Protein AF-A0A522FQJ6-F1 (afdb_monomer_lite)

Foldseek 3Di:
DFLDFQPVAKAKEFAWEDDPPAIFGQWMWIQGRQRKIKIWGPLDCVQDDPPDDRDIWMWIQRQQQQWIWTDDPPDGDDIDHGHHLHPPDAFKDWRDKDFDALCNRVNSRHGPDDGPYYDYAYSVVFDFDWDFDQDPVGTDTDTDGPKIKIKMFGAPPPPVRQVVVDPVVWAWRDWDWAVPGRRIIIMTMTD

pLDDT: mean 81.21, std 14.76, range [34.66, 95.94]

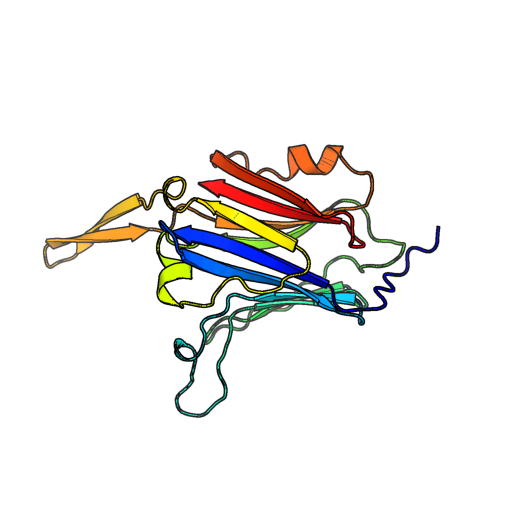Sequence (191 aa):
MDTTFVGKKTYSIGICVQYDEDVYTLAVIRFKQNNDVVIYQPIGNHGKLKNKTSFNPHVTYHGKIGLHHIVSYNKHFLPKNKQKLDSSFSGQENLIIQSFGHDYAKYYKYVCKEFDTCININAEELKDKVDIVCDHMGEVKTPLPTAFFQVDLIEPNRHDLIENAVFKANKLIEQKLIKDSFPWCLVSIFE

Structure (mmCIF, N/CA/C/O backbone):
data_AF-A0A522FQJ6-F1
#
_entry.id   AF-A0A522FQJ6-F1
#
loop_
_atom_site.group_PDB
_atom_site.id
_atom_site.type_symbol
_atom_site.label_atom_id
_atom_site.label_alt_id
_atom_site.label_comp_id
_atom_site.label_asym_id
_atom_site.label_entity_id
_atom_site.label_seq_id
_atom_site.pdbx_PDB_ins_code
_atom_site.Cartn_x
_atom_site.Cartn_y
_atom_site.Cartn_z
_atom_site.occupancy
_atom_site.B_iso_or_equiv
_atom_site.auth_seq_id
_atom_site.auth_comp_id
_atom_site.auth_asym_id
_atom_site.auth_atom_id
_atom_site.pdbx_PDB_model_num
ATOM 1 N N . MET A 1 1 ? -22.893 6.340 16.008 1.00 41.25 1 MET A N 1
ATOM 2 C CA . MET A 1 1 ? -22.503 5.327 15.006 1.00 41.25 1 MET A CA 1
ATOM 3 C C . MET A 1 1 ? -21.478 4.439 15.678 1.00 41.25 1 MET A C 1
ATOM 5 O O . MET A 1 1 ? -20.549 4.991 16.250 1.00 41.25 1 MET A O 1
ATOM 9 N N . ASP A 1 2 ? -21.679 3.122 15.697 1.00 34.66 2 ASP A N 1
ATOM 10 C CA . ASP A 1 2 ? -20.677 2.183 16.214 1.00 34.66 2 ASP A CA 1
ATOM 11 C C . ASP A 1 2 ? -19.420 2.266 15.340 1.00 34.66 2 ASP A C 1
ATOM 13 O O . ASP A 1 2 ? -19.433 1.894 14.171 1.00 34.66 2 ASP A O 1
ATOM 17 N N . THR A 1 3 ? -18.343 2.817 15.895 1.00 41.72 3 THR A N 1
ATOM 18 C CA . THR A 1 3 ? -17.042 3.041 15.236 1.00 41.72 3 THR A CA 1
ATOM 19 C C . THR A 1 3 ? -16.077 1.873 15.441 1.00 41.72 3 THR A C 1
ATOM 21 O O . THR A 1 3 ? -14.865 2.005 15.274 1.00 41.72 3 THR A O 1
ATOM 24 N N . THR A 1 4 ? -16.573 0.720 15.880 1.00 48.72 4 THR A N 1
ATOM 25 C CA . THR A 1 4 ? -15.744 -0.471 16.011 1.00 48.72 4 THR A CA 1
ATOM 26 C C . THR A 1 4 ? -15.568 -1.064 14.619 1.00 48.72 4 THR A C 1
ATOM 28 O O . THR A 1 4 ? -16.537 -1.489 13.992 1.00 48.72 4 THR A O 1
ATOM 31 N N . PHE A 1 5 ? -14.329 -1.104 14.122 1.00 55.88 5 PHE A N 1
ATOM 32 C CA . PHE A 1 5 ? -13.980 -1.959 12.991 1.00 55.88 5 PHE A CA 1
ATOM 33 C C . PHE A 1 5 ? -14.362 -3.399 13.363 1.00 55.88 5 PHE A C 1
ATOM 35 O O . PHE A 1 5 ? -13.653 -4.076 14.100 1.00 55.88 5 PHE A O 1
ATOM 42 N N . VAL A 1 6 ? -15.525 -3.856 12.906 1.00 44.81 6 VAL A N 1
ATOM 43 C CA . VAL A 1 6 ? -15.911 -5.267 12.930 1.00 44.81 6 VAL A CA 1
ATOM 44 C C . VAL A 1 6 ? -16.126 -5.679 11.487 1.00 44.81 6 VAL A C 1
ATOM 46 O O . VAL A 1 6 ? -17.236 -5.965 11.038 1.00 44.81 6 VAL A O 1
ATOM 49 N N . GLY A 1 7 ? -15.033 -5.692 10.724 1.00 51.81 7 GLY A N 1
ATOM 50 C CA . GLY A 1 7 ? -15.011 -6.459 9.491 1.00 51.81 7 GLY A CA 1
ATOM 51 C C . GLY A 1 7 ? -15.282 -7.918 9.854 1.00 51.81 7 GLY A C 1
ATOM 52 O O . GLY A 1 7 ? -14.436 -8.577 10.453 1.00 51.81 7 GLY A O 1
ATOM 53 N N . LYS A 1 8 ? -16.466 -8.444 9.510 1.00 59.59 8 LYS A N 1
ATOM 54 C CA . LYS A 1 8 ? -16.803 -9.871 9.700 1.00 59.59 8 LYS A CA 1
ATOM 55 C C . LYS A 1 8 ? -15.836 -10.800 8.946 1.00 59.59 8 LYS A C 1
ATOM 57 O O . LYS A 1 8 ? -15.759 -11.985 9.251 1.00 59.59 8 LYS A O 1
ATOM 62 N N . LYS A 1 9 ? -15.064 -10.264 7.996 1.00 77.88 9 LYS A N 1
ATOM 63 C CA . LYS A 1 9 ? -14.001 -10.939 7.246 1.00 77.88 9 LYS A CA 1
ATOM 64 C C . LYS A 1 9 ? -12.765 -10.047 7.124 1.00 77.88 9 LYS A C 1
ATOM 66 O O . LYS A 1 9 ? -12.862 -8.827 7.232 1.00 77.88 9 LYS A O 1
ATOM 71 N N . THR A 1 10 ? -11.617 -10.670 6.877 1.00 86.19 10 THR A N 1
ATOM 72 C CA . THR A 1 10 ? -10.435 -9.971 6.360 1.00 86.19 10 THR A CA 1
ATOM 73 C C . THR A 1 10 ? -10.768 -9.353 5.006 1.00 86.19 10 THR A C 1
ATOM 75 O O . THR A 1 10 ? -11.419 -10.000 4.189 1.00 86.19 10 THR A O 1
ATOM 78 N N . TYR A 1 11 ? -10.312 -8.123 4.792 1.00 88.31 11 TYR A N 1
ATOM 79 C CA . TYR A 1 11 ? -10.448 -7.399 3.533 1.00 88.31 11 TYR A CA 1
ATOM 80 C C . TYR A 1 11 ? -9.064 -7.122 2.950 1.00 88.31 11 TYR A C 1
ATOM 82 O O . TYR A 1 11 ? -8.125 -6.801 3.686 1.00 88.31 11 TYR A O 1
ATOM 90 N N . SER A 1 12 ? -8.921 -7.275 1.641 1.00 92.44 12 SER A N 1
ATOM 91 C CA . SER A 1 12 ? -7.644 -7.209 0.945 1.00 92.44 12 SER A CA 1
ATOM 92 C C . SER A 1 12 ? -7.695 -6.301 -0.277 1.00 92.44 12 SER A C 1
ATOM 94 O O . SER A 1 12 ? -8.639 -6.333 -1.061 1.00 92.44 12 SER A O 1
ATOM 96 N N . ILE A 1 13 ? -6.644 -5.503 -0.439 1.00 94.19 13 ILE A N 1
ATOM 97 C CA . ILE A 1 13 ? -6.434 -4.631 -1.591 1.00 94.19 13 ILE A CA 1
ATOM 98 C C . ILE A 1 13 ? -5.131 -5.052 -2.261 1.00 94.19 13 ILE A C 1
ATOM 100 O O . ILE A 1 13 ? -4.087 -5.089 -1.604 1.00 94.19 13 ILE A O 1
ATOM 104 N N . GLY A 1 14 ? -5.182 -5.357 -3.553 1.00 95.25 14 GLY A N 1
ATOM 105 C CA . GLY A 1 14 ? -3.996 -5.519 -4.387 1.00 95.25 14 GLY A CA 1
ATOM 106 C C . GLY A 1 14 ? -3.615 -4.197 -5.040 1.00 95.25 14 GLY A C 1
ATOM 107 O O . GLY A 1 14 ? -4.458 -3.563 -5.668 1.00 95.25 14 GLY A O 1
ATOM 108 N N . ILE A 1 15 ? -2.353 -3.795 -4.920 1.00 95.94 15 ILE A N 1
ATOM 109 C CA . ILE A 1 15 ? -1.745 -2.807 -5.813 1.00 95.94 15 ILE A CA 1
ATOM 110 C C . ILE A 1 15 ? -1.082 -3.609 -6.926 1.00 95.94 15 ILE A C 1
ATOM 112 O O . ILE A 1 15 ? -0.143 -4.368 -6.667 1.00 95.94 15 ILE A O 1
ATOM 116 N N . CYS A 1 16 ? -1.604 -3.488 -8.136 1.00 95.50 16 CYS A N 1
ATOM 117 C CA . CYS A 1 16 ? -1.262 -4.323 -9.272 1.00 95.50 16 CYS A CA 1
ATOM 118 C C . CYS A 1 16 ? -0.737 -3.473 -10.429 1.00 95.50 16 CYS A C 1
ATOM 120 O O . CYS A 1 16 ? -1.187 -2.353 -10.654 1.00 95.50 16 CYS A O 1
ATOM 122 N N . VAL A 1 17 ? 0.237 -4.018 -11.148 1.00 94.94 17 VAL A N 1
ATOM 123 C CA . VAL A 1 17 ? 0.875 -3.388 -12.301 1.00 94.94 17 VAL A CA 1
ATOM 124 C C . VAL A 1 17 ? 0.622 -4.272 -13.513 1.00 94.94 17 VAL A C 1
ATOM 126 O O . VAL A 1 17 ? 0.906 -5.475 -13.481 1.00 94.94 17 VAL A O 1
ATOM 129 N N . GLN A 1 18 ? 0.046 -3.676 -14.551 1.00 95.31 18 GLN A N 1
ATOM 130 C CA . GLN A 1 18 ? -0.219 -4.319 -15.828 1.00 95.31 18 GLN A CA 1
ATOM 131 C C . GLN A 1 18 ? 0.972 -4.121 -16.766 1.00 95.31 18 GLN A C 1
ATOM 133 O O . GLN A 1 18 ? 1.369 -2.988 -17.020 1.00 95.31 18 GLN A O 1
ATOM 138 N N . TYR A 1 19 ? 1.510 -5.222 -17.285 1.00 93.69 19 TYR A N 1
ATOM 139 C CA . TYR A 1 19 ? 2.571 -5.269 -18.285 1.00 93.69 19 TYR A CA 1
ATOM 140 C C . TYR A 1 19 ? 2.037 -6.020 -19.498 1.00 93.69 19 TYR A C 1
ATOM 142 O O . TYR A 1 19 ? 1.884 -7.242 -19.441 1.00 93.69 19 TYR A O 1
ATOM 150 N N . ASP A 1 20 ? 1.761 -5.306 -20.583 1.00 90.44 20 ASP A N 1
ATOM 151 C CA . ASP A 1 20 ? 1.132 -5.885 -21.769 1.00 90.44 20 ASP A CA 1
ATOM 152 C C . ASP A 1 20 ? -0.192 -6.603 -21.392 1.00 90.44 20 ASP A C 1
ATOM 154 O O . ASP A 1 20 ? -1.132 -5.982 -20.881 1.00 90.44 20 ASP A O 1
ATOM 158 N N . GLU A 1 21 ? -0.261 -7.921 -21.604 1.00 91.19 21 GLU A N 1
ATOM 159 C CA . GLU A 1 21 ? -1.410 -8.777 -21.274 1.00 91.19 21 GLU A CA 1
ATOM 160 C C . GLU A 1 21 ? -1.379 -9.326 -19.832 1.00 91.19 21 GLU A C 1
ATOM 162 O O . GLU A 1 21 ? -2.386 -9.844 -19.343 1.00 91.19 21 GLU A O 1
ATOM 167 N N . ASP A 1 22 ? -0.248 -9.212 -19.130 1.00 94.12 22 ASP A N 1
ATOM 168 C CA . ASP A 1 22 ? -0.053 -9.772 -17.793 1.00 94.12 22 ASP A CA 1
ATOM 169 C C . ASP A 1 22 ? -0.296 -8.737 -16.686 1.00 94.12 22 ASP A C 1
ATOM 171 O O . ASP A 1 22 ? 0.094 -7.576 -16.791 1.00 94.12 22 ASP A O 1
ATOM 175 N N . VAL A 1 23 ? -0.847 -9.171 -15.545 1.0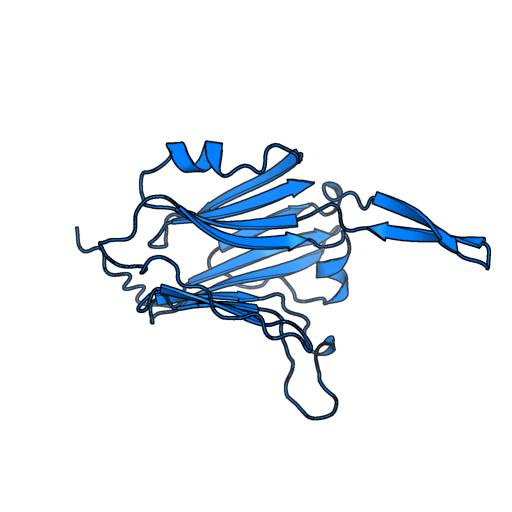0 94.62 23 VAL A N 1
ATOM 176 C CA . VAL A 1 23 ? -1.023 -8.315 -14.358 1.00 94.62 23 VAL A CA 1
ATOM 177 C C . VAL A 1 23 ? -0.387 -8.952 -13.125 1.00 94.62 23 VAL A C 1
ATOM 179 O O . VAL A 1 23 ? -0.807 -10.012 -12.641 1.00 94.62 23 VAL A O 1
ATOM 182 N N . TYR A 1 24 ? 0.611 -8.267 -12.569 1.00 94.62 24 TYR A N 1
ATOM 183 C CA . TYR A 1 24 ? 1.358 -8.714 -11.395 1.00 94.62 24 TYR A CA 1
ATOM 184 C C . TYR A 1 24 ? 1.107 -7.806 -10.190 1.00 94.62 24 TYR A C 1
ATOM 186 O O . TYR A 1 24 ? 0.794 -6.629 -10.311 1.00 94.62 24 TYR A O 1
ATOM 194 N N . THR A 1 25 ? 1.243 -8.361 -8.994 1.00 94.12 25 THR A N 1
ATOM 195 C CA . THR A 1 25 ? 1.025 -7.671 -7.722 1.00 94.12 25 THR A CA 1
ATOM 196 C C . THR A 1 25 ? 2.317 -7.021 -7.261 1.00 94.12 25 THR A C 1
ATOM 198 O O . THR A 1 25 ? 3.310 -7.704 -7.016 1.00 94.12 25 THR A O 1
ATOM 201 N N . LEU A 1 26 ? 2.278 -5.707 -7.075 1.00 93.62 26 LEU A N 1
ATOM 202 C CA . LEU A 1 26 ? 3.350 -4.927 -6.470 1.00 93.62 26 LEU A CA 1
ATOM 203 C C . LEU A 1 26 ? 3.318 -5.027 -4.941 1.00 93.62 26 LEU A C 1
ATOM 205 O O . LEU A 1 26 ? 4.343 -5.262 -4.299 1.00 93.62 26 LEU A O 1
ATOM 209 N N . ALA A 1 27 ? 2.137 -4.842 -4.352 1.00 94.75 27 ALA A N 1
ATOM 210 C CA . ALA A 1 27 ? 1.930 -4.870 -2.911 1.00 94.75 27 ALA A CA 1
ATOM 211 C C . ALA A 1 27 ? 0.504 -5.306 -2.567 1.00 94.75 27 ALA A C 1
ATOM 213 O O . ALA A 1 27 ? -0.416 -5.178 -3.371 1.00 94.75 27 ALA A O 1
ATOM 214 N N . VAL A 1 28 ? 0.319 -5.802 -1.348 1.00 94.38 28 VAL A N 1
ATOM 215 C CA . VAL A 1 28 ? -0.988 -6.175 -0.807 1.00 94.38 28 VAL A CA 1
ATOM 216 C C . VAL A 1 28 ? -1.207 -5.442 0.505 1.00 94.38 28 VAL A C 1
ATOM 218 O O . VAL A 1 28 ? -0.354 -5.490 1.391 1.00 94.38 28 VAL A O 1
ATOM 221 N N . ILE A 1 29 ? -2.374 -4.822 0.651 1.00 95.06 29 ILE A N 1
ATOM 222 C CA . ILE A 1 29 ? -2.863 -4.239 1.901 1.00 95.06 29 ILE A CA 1
ATOM 223 C C . ILE A 1 29 ? -3.933 -5.178 2.451 1.00 95.06 29 ILE A C 1
ATOM 225 O O . ILE A 1 29 ? -4.878 -5.532 1.752 1.00 95.06 29 ILE A O 1
ATOM 229 N N . ARG A 1 30 ? -3.797 -5.610 3.703 1.00 93.38 30 ARG A N 1
ATOM 230 C CA . ARG A 1 30 ? -4.763 -6.477 4.383 1.00 93.38 30 ARG A CA 1
ATOM 231 C C . ARG A 1 30 ? -5.260 -5.829 5.658 1.00 93.38 30 ARG A C 1
ATOM 233 O O . ARG A 1 30 ? -4.481 -5.611 6.582 1.00 93.38 30 ARG A O 1
ATOM 240 N N . PHE A 1 31 ? -6.567 -5.637 5.730 1.00 91.75 31 PHE A N 1
ATOM 241 C CA . PHE A 1 31 ? -7.286 -5.276 6.941 1.00 91.75 31 PHE A CA 1
ATOM 242 C C . PHE A 1 31 ? -7.743 -6.560 7.627 1.00 91.75 31 PHE A C 1
ATOM 244 O O . PHE A 1 31 ? -8.587 -7.301 7.114 1.00 91.75 31 PHE A O 1
ATOM 251 N N . LYS A 1 32 ? -7.136 -6.876 8.768 1.00 90.56 32 LYS A N 1
ATOM 252 C CA . LYS A 1 32 ? -7.416 -8.093 9.530 1.00 90.56 32 LYS A CA 1
ATOM 253 C C . LYS A 1 32 ? -8.568 -7.875 10.507 1.00 90.56 32 LYS A C 1
ATOM 255 O O . LYS A 1 32 ? -8.763 -6.782 11.022 1.00 90.56 32 LYS A O 1
ATOM 260 N N . GLN A 1 33 ? -9.267 -8.956 10.853 1.00 87.38 33 GLN A N 1
ATOM 261 C CA . GLN A 1 33 ? -10.375 -8.943 11.822 1.00 87.38 33 GLN A CA 1
ATOM 262 C C . GLN A 1 33 ? -9.974 -8.455 13.228 1.00 87.38 33 GLN A C 1
ATOM 264 O O . GLN A 1 33 ? -10.832 -8.092 14.022 1.00 87.38 33 GLN A O 1
ATOM 269 N N . ASN A 1 34 ? -8.679 -8.459 13.563 1.00 86.19 34 ASN A N 1
ATOM 270 C CA . ASN A 1 34 ? -8.164 -7.959 14.838 1.00 86.19 34 ASN A CA 1
ATOM 271 C C . ASN A 1 34 ? -7.835 -6.448 14.829 1.00 86.19 34 ASN A C 1
ATOM 273 O O . ASN A 1 34 ? -7.218 -5.982 15.785 1.00 86.19 34 ASN A O 1
ATOM 277 N N . ASN A 1 35 ? -8.257 -5.713 13.793 1.00 86.62 35 ASN A N 1
ATOM 278 C CA . ASN A 1 35 ? -7.966 -4.298 13.509 1.00 86.62 35 ASN A CA 1
ATOM 279 C C . ASN A 1 35 ? -6.515 -4.022 13.095 1.00 86.62 35 ASN A C 1
ATOM 281 O O . ASN A 1 35 ? -6.105 -2.863 13.043 1.00 86.62 35 ASN A O 1
ATOM 285 N N . ASP A 1 36 ? -5.721 -5.052 12.800 1.00 92.06 36 ASP A N 1
ATOM 286 C CA . ASP A 1 36 ? -4.396 -4.824 12.239 1.00 92.06 36 ASP A CA 1
ATOM 287 C C . ASP A 1 36 ? -4.500 -4.498 10.748 1.00 92.06 36 ASP A C 1
ATOM 289 O O . ASP A 1 36 ? -5.233 -5.155 10.001 1.00 92.06 36 ASP A O 1
ATOM 293 N N . VAL A 1 37 ? -3.688 -3.546 10.300 1.00 94.00 37 VAL A N 1
ATOM 294 C CA . VAL A 1 37 ? -3.453 -3.287 8.878 1.00 94.00 37 VAL A CA 1
ATOM 295 C C . VAL A 1 37 ? -2.054 -3.774 8.541 1.00 94.00 37 VAL A C 1
ATOM 297 O O . VAL A 1 37 ? -1.079 -3.352 9.162 1.00 94.00 37 VAL A O 1
ATOM 300 N N . VAL A 1 38 ? -1.948 -4.687 7.579 1.00 94.06 38 VAL A N 1
ATOM 301 C CA . VAL A 1 38 ? -0.664 -5.223 7.116 1.00 94.06 38 VAL A CA 1
ATOM 302 C C . VAL A 1 38 ? -0.471 -4.877 5.654 1.00 94.06 38 VAL A C 1
ATOM 304 O O . VAL A 1 38 ? -1.297 -5.245 4.826 1.00 94.06 38 VAL A O 1
ATOM 307 N N . ILE A 1 39 ? 0.640 -4.225 5.334 1.00 94.62 39 ILE A N 1
ATOM 308 C CA . ILE A 1 39 ? 1.059 -3.945 3.960 1.00 94.62 39 ILE A CA 1
ATOM 309 C C . ILE A 1 39 ? 2.283 -4.799 3.692 1.00 94.62 39 ILE A C 1
ATOM 311 O O . ILE A 1 39 ? 3.233 -4.730 4.462 1.00 94.62 39 ILE A O 1
ATOM 315 N N . TYR A 1 40 ? 2.293 -5.604 2.639 1.00 91.44 40 TYR A N 1
ATOM 316 C CA . TYR A 1 40 ? 3.472 -6.396 2.296 1.00 91.44 40 TYR A CA 1
ATOM 317 C C . TYR A 1 40 ? 3.688 -6.467 0.791 1.00 91.44 40 TYR A C 1
ATOM 319 O O . TYR A 1 40 ? 2.734 -6.435 0.015 1.00 91.44 40 TYR A O 1
ATOM 327 N N . GLN A 1 41 ? 4.947 -6.607 0.386 1.00 88.50 41 GLN A N 1
ATOM 328 C CA . GLN A 1 41 ? 5.310 -6.845 -1.009 1.00 88.50 41 GLN A CA 1
ATOM 329 C C . GLN A 1 41 ? 5.592 -8.341 -1.187 1.00 88.50 41 GLN A C 1
ATOM 331 O O . GLN A 1 41 ? 6.482 -8.876 -0.514 1.00 88.50 41 GLN A O 1
ATOM 336 N N . PRO A 1 42 ? 4.810 -9.061 -2.010 1.00 83.94 42 PRO A N 1
ATOM 337 C CA . PRO A 1 42 ? 5.017 -10.485 -2.209 1.00 83.94 42 PRO A CA 1
ATOM 338 C C . PRO A 1 42 ? 6.283 -10.719 -3.037 1.00 83.94 42 PRO A C 1
ATOM 340 O O . PRO A 1 42 ? 6.290 -10.488 -4.239 1.00 83.94 42 PRO A O 1
ATOM 343 N N . ILE A 1 43 ? 7.339 -11.246 -2.414 1.00 76.56 43 ILE A N 1
ATOM 344 C CA . ILE A 1 43 ? 8.581 -11.616 -3.119 1.00 76.56 43 ILE A CA 1
ATOM 345 C C . ILE A 1 43 ? 8.675 -13.125 -3.412 1.00 76.56 43 ILE A C 1
ATOM 347 O O . ILE A 1 43 ? 9.708 -13.641 -3.839 1.00 76.56 43 ILE A O 1
ATOM 351 N N . GLY A 1 44 ? 7.576 -13.859 -3.201 1.00 63.78 44 GLY A N 1
ATOM 352 C CA . GLY A 1 44 ? 7.439 -15.274 -3.553 1.00 63.78 44 GLY A CA 1
ATOM 353 C C . GLY A 1 44 ? 8.545 -16.169 -2.975 1.00 63.78 44 GLY A C 1
ATOM 354 O O . GLY A 1 44 ? 9.014 -15.988 -1.851 1.00 63.78 44 GLY A O 1
ATOM 355 N N . ASN A 1 45 ? 8.983 -17.156 -3.763 1.00 54.00 45 ASN A N 1
ATOM 356 C CA . ASN A 1 45 ? 10.101 -18.035 -3.400 1.00 54.00 45 ASN A CA 1
ATOM 357 C C . ASN A 1 45 ? 11.475 -17.345 -3.493 1.00 54.00 45 ASN A C 1
ATOM 359 O O . ASN A 1 45 ? 12.447 -17.910 -2.994 1.00 54.00 45 ASN A O 1
ATOM 363 N N . HIS A 1 46 ? 11.569 -16.149 -4.089 1.00 53.62 46 HIS A N 1
ATOM 364 C CA . HIS A 1 46 ? 12.823 -15.388 -4.163 1.00 53.62 46 HIS A CA 1
ATOM 365 C C . HIS A 1 46 ? 13.258 -14.868 -2.784 1.00 53.62 46 HIS A C 1
ATOM 367 O O . HIS A 1 46 ? 14.442 -14.658 -2.551 1.00 53.62 46 HIS A O 1
ATOM 373 N N . GLY A 1 47 ? 12.317 -14.746 -1.841 1.00 51.19 47 GLY A N 1
ATOM 374 C CA . GLY A 1 47 ? 12.580 -14.434 -0.435 1.00 51.19 47 GLY A CA 1
ATOM 375 C C . GLY A 1 47 ? 12.902 -15.641 0.453 1.00 51.19 47 GLY A C 1
ATOM 376 O O . GLY A 1 47 ? 12.852 -15.510 1.678 1.00 51.19 47 GLY A O 1
ATOM 377 N N . LYS A 1 48 ? 13.161 -16.836 -0.105 1.00 50.09 48 LYS A N 1
ATOM 378 C CA . LYS A 1 48 ? 13.558 -18.002 0.701 1.00 50.09 48 LYS A CA 1
ATOM 379 C C . LYS A 1 48 ? 14.944 -17.766 1.294 1.00 50.09 48 LYS A C 1
ATOM 381 O O . LYS A 1 48 ? 15.956 -17.782 0.600 1.00 50.09 48 LYS A O 1
ATOM 386 N N . LEU A 1 49 ? 14.983 -17.573 2.607 1.00 53.56 49 LEU A N 1
ATOM 387 C CA . LEU A 1 49 ? 16.230 -17.552 3.360 1.00 53.56 49 LEU A CA 1
ATOM 388 C C . LEU A 1 49 ? 16.795 -18.968 3.391 1.00 53.56 49 LEU A C 1
ATOM 390 O O . LEU A 1 49 ? 16.026 -19.921 3.511 1.00 53.56 49 LEU A O 1
ATOM 394 N N . LYS A 1 50 ? 18.128 -19.108 3.355 1.00 51.84 50 LYS A N 1
ATOM 395 C CA . LYS A 1 50 ? 18.817 -20.414 3.335 1.00 51.84 50 LYS A CA 1
ATOM 396 C C . LYS A 1 50 ? 18.302 -21.412 4.394 1.00 51.84 50 LYS A C 1
ATOM 398 O O . LYS A 1 50 ? 18.427 -22.603 4.159 1.00 51.84 50 LYS A O 1
ATOM 403 N N . ASN A 1 51 ? 17.673 -20.942 5.484 1.00 51.62 51 ASN A N 1
ATOM 404 C CA . ASN A 1 51 ? 17.144 -21.761 6.582 1.00 51.62 51 ASN A CA 1
ATOM 405 C C . ASN A 1 51 ? 15.698 -21.435 7.054 1.00 51.62 51 ASN A C 1
ATOM 407 O O . ASN A 1 51 ? 15.325 -21.879 8.138 1.00 51.62 51 ASN A O 1
ATOM 411 N N . LYS A 1 52 ? 14.871 -20.655 6.331 1.00 48.47 52 LYS A N 1
ATOM 412 C CA . LYS A 1 52 ? 13.482 -20.336 6.762 1.00 48.47 52 LYS A CA 1
ATOM 413 C C . LYS A 1 52 ? 12.503 -20.142 5.595 1.00 48.47 52 LYS A C 1
ATOM 415 O O . LYS A 1 52 ? 12.904 -19.890 4.462 1.00 48.47 52 LYS A O 1
ATOM 420 N N . THR A 1 53 ? 11.210 -20.249 5.923 1.00 58.16 53 THR A N 1
ATOM 421 C CA . THR A 1 53 ? 10.038 -19.857 5.116 1.00 58.16 53 THR A CA 1
ATOM 422 C C . THR A 1 53 ? 10.255 -18.544 4.358 1.00 58.16 53 THR A C 1
ATOM 424 O O . THR A 1 53 ? 10.989 -17.676 4.826 1.00 58.16 53 THR A O 1
ATOM 427 N N . SER A 1 54 ? 9.583 -18.383 3.213 1.00 61.38 54 SER A N 1
ATOM 428 C CA . SER A 1 54 ? 9.572 -17.143 2.421 1.00 61.38 54 SER A CA 1
ATOM 429 C C . SER A 1 54 ? 9.362 -15.907 3.307 1.00 61.38 54 SER A C 1
ATOM 431 O O . SER A 1 54 ? 8.366 -15.834 4.030 1.00 61.38 54 SER A O 1
ATOM 433 N N . PHE A 1 55 ? 10.288 -14.949 3.259 1.00 70.44 55 PHE A N 1
ATOM 434 C CA . PHE A 1 55 ? 10.142 -13.645 3.904 1.00 70.44 55 PHE A CA 1
ATOM 435 C C . PHE A 1 55 ? 9.483 -12.667 2.933 1.00 70.44 55 PHE A C 1
ATOM 437 O O . PHE A 1 55 ? 9.906 -12.601 1.789 1.00 70.44 55 PHE A O 1
ATOM 444 N N . ASN A 1 56 ? 8.506 -11.883 3.389 1.00 78.31 56 ASN A N 1
ATOM 445 C CA . ASN A 1 56 ? 8.011 -10.719 2.654 1.00 78.31 56 ASN A CA 1
ATOM 446 C C . ASN A 1 56 ? 8.267 -9.467 3.504 1.00 78.31 56 ASN A C 1
ATOM 448 O O . ASN A 1 56 ? 7.854 -9.453 4.674 1.00 78.31 56 ASN A O 1
ATOM 452 N N . PRO A 1 57 ? 8.923 -8.426 2.958 1.00 83.38 57 PRO A N 1
ATOM 453 C CA . PRO A 1 57 ? 9.004 -7.144 3.642 1.00 83.38 57 PRO A CA 1
ATOM 454 C C . PRO A 1 57 ? 7.588 -6.606 3.855 1.00 83.38 57 PRO A C 1
ATOM 456 O O . PRO A 1 57 ? 6.722 -6.735 2.982 1.00 83.38 57 PRO A O 1
ATOM 459 N N . HIS A 1 58 ? 7.338 -6.068 5.046 1.00 89.81 58 HIS A N 1
ATOM 460 C CA . HIS A 1 58 ? 6.000 -5.653 5.434 1.00 89.81 58 HIS A CA 1
ATOM 461 C C . HIS A 1 58 ? 5.989 -4.539 6.473 1.00 89.81 58 HIS A C 1
ATOM 463 O O . HIS A 1 58 ? 6.932 -4.339 7.236 1.00 89.81 58 HIS A O 1
ATOM 469 N N . VAL A 1 59 ? 4.861 -3.849 6.519 1.00 91.81 59 VAL A N 1
ATOM 470 C CA . VAL A 1 59 ? 4.459 -2.926 7.568 1.00 91.81 59 VAL A CA 1
ATOM 471 C C . VAL A 1 59 ? 3.283 -3.536 8.296 1.00 91.81 59 VAL A C 1
ATOM 473 O O . VAL A 1 59 ? 2.362 -4.044 7.658 1.00 91.81 59 VAL A O 1
ATOM 476 N N . THR A 1 60 ? 3.292 -3.440 9.619 1.00 93.75 60 THR A N 1
ATOM 477 C CA . THR A 1 60 ? 2.127 -3.764 10.438 1.00 93.75 60 THR A CA 1
ATOM 478 C C . THR A 1 60 ? 1.747 -2.553 11.270 1.00 93.75 60 THR A C 1
ATOM 480 O O . THR A 1 60 ? 2.585 -1.975 11.960 1.00 93.75 60 THR A O 1
ATOM 483 N N . TYR A 1 61 ? 0.469 -2.201 11.229 1.00 94.56 61 TYR A N 1
ATOM 484 C CA . TYR A 1 61 ? -0.164 -1.258 12.134 1.00 94.56 61 TYR A CA 1
ATOM 485 C C . TYR A 1 61 ? -1.127 -2.022 13.033 1.00 94.56 61 TYR A C 1
ATOM 487 O O . TYR A 1 61 ? -2.154 -2.515 12.570 1.00 94.56 61 TYR A O 1
ATOM 495 N N . HIS A 1 62 ? -0.811 -2.118 14.317 1.00 93.88 62 HIS A N 1
ATOM 496 C CA . HIS A 1 62 ? -1.649 -2.767 15.313 1.00 93.88 62 HIS A CA 1
ATOM 497 C C . HIS A 1 62 ? -2.748 -1.827 15.793 1.00 93.88 62 HIS A C 1
ATOM 499 O O . HIS A 1 62 ? -2.556 -1.071 16.751 1.00 93.88 62 HIS A O 1
ATOM 505 N N . GLY A 1 63 ? -3.911 -1.866 15.137 1.00 91.06 63 GLY A N 1
ATOM 506 C CA 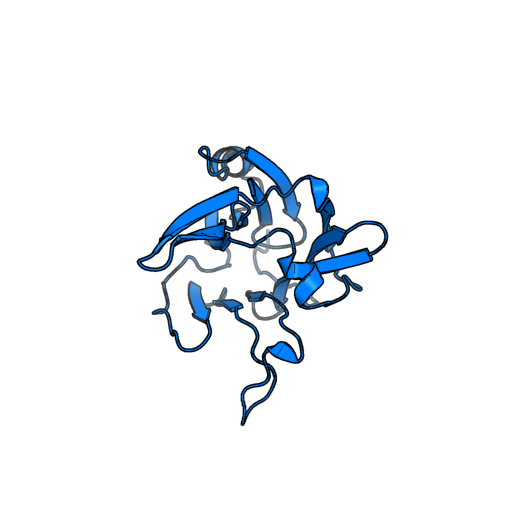. GLY A 1 63 ? -4.947 -0.849 15.314 1.00 91.06 63 GLY A CA 1
ATOM 507 C C . GLY A 1 63 ? -5.501 -0.735 16.732 1.00 91.06 63 GLY A C 1
ATOM 508 O O . GLY A 1 63 ? -5.836 0.364 17.160 1.00 91.06 63 GLY A O 1
ATOM 509 N N . LYS A 1 64 ? -5.521 -1.824 17.511 1.00 90.19 64 LYS A N 1
ATOM 510 C CA . LYS A 1 64 ? -6.010 -1.800 18.905 1.00 90.19 64 LYS A CA 1
ATOM 511 C C . LYS A 1 64 ? -5.122 -1.007 19.865 1.00 90.19 64 LYS A C 1
ATOM 513 O O . LYS A 1 64 ? -5.618 -0.437 20.834 1.00 90.19 64 LYS A O 1
ATOM 518 N N . ILE A 1 65 ? -3.812 -1.016 19.632 1.00 92.00 65 ILE A N 1
ATOM 519 C CA . ILE A 1 65 ? -2.827 -0.390 20.526 1.00 92.00 65 ILE A CA 1
ATOM 520 C C . ILE A 1 65 ? -2.155 0.835 19.903 1.00 92.00 65 ILE A C 1
ATOM 522 O O . ILE A 1 65 ? -1.467 1.553 20.617 1.00 92.00 65 ILE A O 1
ATOM 526 N N . GLY A 1 66 ? -2.371 1.090 18.608 1.00 91.81 66 GLY A N 1
ATOM 527 C CA . GLY A 1 66 ? -1.746 2.199 17.890 1.00 91.81 66 GLY A CA 1
ATOM 528 C C . GLY A 1 66 ? -0.243 1.999 17.702 1.00 91.81 66 GLY A C 1
ATOM 529 O O . GLY A 1 66 ? 0.525 2.948 17.799 1.00 91.81 66 GLY A O 1
ATOM 530 N N . LEU A 1 67 ? 0.208 0.761 17.482 1.00 94.00 67 LEU A N 1
ATOM 531 C CA . LEU A 1 67 ? 1.630 0.459 17.303 1.00 94.00 67 LEU A CA 1
ATOM 532 C C . LEU A 1 67 ? 1.931 0.164 15.838 1.00 94.00 67 LEU A C 1
ATOM 534 O O . LEU A 1 67 ? 1.376 -0.769 15.268 1.00 94.00 67 LEU A O 1
ATOM 538 N N . HIS A 1 68 ? 2.851 0.909 15.243 1.00 93.81 68 HIS A N 1
ATOM 539 C CA . HIS A 1 68 ? 3.291 0.731 13.863 1.00 93.81 68 HIS A CA 1
ATOM 540 C C . HIS A 1 68 ? 4.729 0.228 13.821 1.00 93.81 68 HIS A C 1
ATOM 542 O O . HIS A 1 68 ? 5.582 0.722 14.556 1.00 93.81 68 HIS A O 1
ATOM 548 N N . HIS A 1 69 ? 5.018 -0.747 12.966 1.00 90.44 69 HIS A N 1
ATOM 549 C CA . HIS A 1 69 ? 6.387 -1.185 12.725 1.00 90.44 69 HIS A CA 1
ATOM 550 C C . HIS A 1 69 ? 6.610 -1.594 11.270 1.00 90.44 69 HIS A C 1
ATOM 552 O O . HIS A 1 69 ? 5.695 -2.037 10.574 1.00 90.44 69 HIS A O 1
ATOM 558 N N . ILE A 1 70 ? 7.864 -1.475 10.836 1.00 88.38 70 ILE A N 1
ATOM 559 C CA . ILE A 1 70 ? 8.325 -1.840 9.497 1.00 88.38 70 ILE A CA 1
ATOM 560 C C . ILE A 1 70 ? 9.357 -2.956 9.641 1.00 88.38 70 ILE A C 1
ATOM 562 O O . ILE A 1 70 ? 10.322 -2.835 10.399 1.00 88.38 70 ILE A O 1
ATOM 566 N N . VAL A 1 71 ? 9.165 -4.035 8.892 1.00 84.25 71 VAL A N 1
ATOM 567 C CA . VAL A 1 71 ? 10.071 -5.177 8.833 1.00 84.25 71 VAL A CA 1
ATOM 568 C C . VAL A 1 71 ? 10.631 -5.270 7.423 1.00 84.25 71 VAL A C 1
ATOM 570 O O . VAL A 1 71 ? 9.903 -5.443 6.447 1.00 84.25 71 VAL A O 1
ATOM 573 N N . SER A 1 72 ? 11.952 -5.187 7.323 1.00 79.25 72 SER A N 1
ATOM 574 C CA . SER A 1 72 ? 12.682 -5.355 6.067 1.00 79.25 72 SER A CA 1
ATOM 575 C C . SER A 1 72 ? 13.845 -6.325 6.268 1.00 79.25 72 SER A C 1
ATOM 577 O O . SER A 1 72 ? 14.179 -6.691 7.397 1.00 79.25 72 SER A O 1
ATOM 579 N N . TYR A 1 73 ? 14.433 -6.807 5.176 1.00 67.94 73 TYR A N 1
ATOM 580 C CA . TYR A 1 73 ? 15.492 -7.807 5.262 1.00 67.94 73 TYR A CA 1
ATOM 581 C C . TYR A 1 73 ? 16.712 -7.260 6.025 1.00 67.94 73 TYR A C 1
ATOM 583 O O . TYR A 1 73 ? 17.226 -6.193 5.691 1.00 67.94 73 TYR A O 1
ATOM 591 N N . ASN A 1 74 ? 17.158 -7.985 7.060 1.00 61.50 74 ASN A N 1
ATOM 592 C CA . ASN A 1 74 ? 18.280 -7.627 7.944 1.00 61.50 74 ASN A CA 1
ATOM 593 C C . ASN A 1 74 ? 18.189 -6.243 8.616 1.00 61.50 74 ASN A C 1
ATOM 595 O O . ASN A 1 74 ? 19.194 -5.725 9.103 1.00 61.50 74 ASN A O 1
ATOM 599 N N . LYS A 1 75 ? 16.998 -5.638 8.666 1.00 63.72 75 LYS A N 1
ATOM 600 C CA . LYS A 1 75 ? 16.773 -4.339 9.302 1.00 63.72 75 LYS A CA 1
ATOM 601 C C . LYS A 1 75 ? 15.480 -4.380 10.107 1.00 63.72 75 LYS A C 1
ATOM 603 O O . LYS A 1 75 ? 14.393 -4.590 9.566 1.00 63.72 75 LYS A O 1
ATOM 608 N N . HIS A 1 76 ? 15.613 -4.130 11.404 1.00 60.06 76 HIS A N 1
ATOM 609 C CA . HIS A 1 76 ? 14.491 -3.911 12.304 1.00 60.06 76 HIS A CA 1
ATOM 610 C C . HIS A 1 76 ? 14.363 -2.413 12.553 1.00 60.06 76 HIS A C 1
ATOM 612 O O . HIS A 1 76 ? 15.284 -1.791 13.079 1.00 60.06 76 HIS A O 1
ATOM 618 N N . PHE A 1 77 ? 13.234 -1.831 12.156 1.00 68.38 77 PHE A N 1
ATOM 619 C CA . PHE A 1 77 ? 12.914 -0.462 12.535 1.00 68.38 77 PHE A CA 1
ATOM 620 C C . PHE A 1 77 ? 12.250 -0.459 13.910 1.00 68.38 77 PHE A C 1
ATOM 622 O O . PHE A 1 77 ? 11.474 -1.360 14.235 1.00 68.38 77 PHE A O 1
ATOM 629 N N . LEU A 1 78 ? 12.561 0.556 14.719 1.00 72.38 78 LEU A N 1
ATOM 630 C CA . LEU A 1 78 ? 11.917 0.729 16.016 1.00 72.38 78 LEU A CA 1
ATOM 631 C C . LEU A 1 78 ? 10.414 0.984 15.817 1.00 72.38 78 LEU A C 1
ATOM 633 O O . LEU A 1 78 ? 10.055 1.781 14.942 1.00 72.38 78 LEU A O 1
ATOM 637 N N . PRO A 1 79 ? 9.544 0.338 16.613 1.00 83.75 79 PRO A N 1
ATOM 638 C CA . PRO A 1 79 ? 8.121 0.619 16.578 1.00 83.75 79 PRO A CA 1
ATOM 639 C C . PRO A 1 79 ? 7.842 2.101 16.839 1.00 83.75 79 PRO A C 1
ATOM 641 O O . PRO A 1 79 ? 8.496 2.731 17.671 1.00 83.75 79 PRO A O 1
ATOM 644 N N . LYS A 1 80 ? 6.854 2.652 16.139 1.00 88.25 80 LYS A N 1
ATOM 645 C CA . LYS A 1 80 ? 6.364 4.016 16.326 1.00 88.25 80 LYS A CA 1
ATOM 646 C C . LYS A 1 80 ? 4.953 3.966 16.892 1.00 88.25 80 LYS A C 1
ATOM 648 O O . LYS A 1 80 ? 4.117 3.204 16.410 1.00 88.25 80 LYS A O 1
ATOM 653 N N . ASN A 1 81 ? 4.687 4.801 17.889 1.00 92.44 81 ASN A N 1
ATOM 654 C CA . ASN A 1 81 ? 3.323 5.023 18.349 1.00 92.44 81 ASN A CA 1
ATOM 655 C C . ASN A 1 81 ? 2.581 5.875 17.3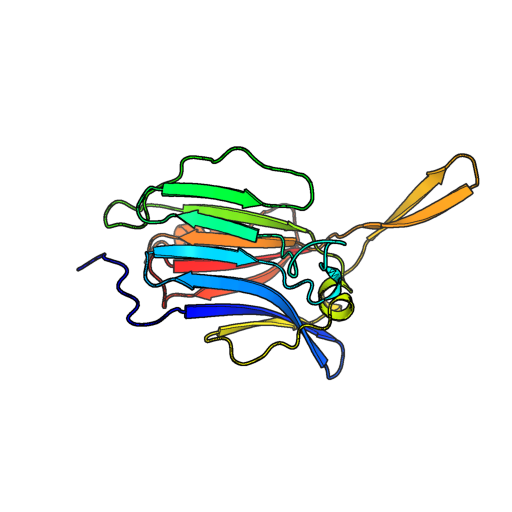15 1.00 92.44 81 ASN A C 1
ATOM 657 O O . ASN A 1 81 ? 3.115 6.861 16.806 1.00 92.44 81 ASN A O 1
ATOM 661 N N . LYS A 1 82 ? 1.361 5.460 17.014 1.00 93.00 82 LYS A N 1
ATOM 662 C CA . LYS A 1 82 ? 0.392 6.082 16.117 1.00 93.00 82 LYS A CA 1
ATOM 663 C C . LYS A 1 82 ? -0.972 6.083 16.816 1.00 93.00 82 LYS A C 1
ATOM 665 O O . LYS A 1 82 ? -1.114 5.541 17.914 1.00 93.00 82 LYS A O 1
ATOM 670 N N . GLN A 1 83 ? -1.985 6.679 16.201 1.00 93.56 83 GLN A N 1
ATOM 671 C CA . GLN A 1 83 ? -3.341 6.675 16.763 1.00 93.56 83 GLN A CA 1
ATOM 672 C C . GLN A 1 83 ? -3.925 5.253 16.890 1.00 93.56 83 GLN A C 1
ATOM 674 O O . GLN A 1 83 ? -3.561 4.331 16.162 1.00 93.56 83 GLN A O 1
ATOM 679 N N . LYS A 1 84 ? -4.868 5.022 17.799 1.00 92.69 84 LYS A N 1
ATOM 680 C CA . LYS A 1 84 ? -5.636 3.766 17.766 1.00 92.69 84 LYS A CA 1
ATOM 681 C C . LYS A 1 84 ? -6.665 3.833 16.642 1.00 92.69 84 LYS A C 1
ATOM 683 O O . LYS A 1 84 ? -7.195 4.900 16.360 1.00 92.69 84 LYS A O 1
ATOM 688 N N . LEU A 1 85 ? -6.959 2.699 16.011 1.00 89.88 85 LEU A N 1
ATOM 689 C CA . LEU A 1 85 ? -8.031 2.577 15.016 1.00 89.88 85 LEU A CA 1
ATOM 690 C C . LEU A 1 85 ? -9.345 2.244 15.735 1.00 89.88 85 LEU A C 1
ATOM 692 O O . LEU A 1 85 ? -9.899 1.151 15.592 1.00 89.88 85 LEU A O 1
ATOM 696 N N . ASP A 1 86 ? -9.779 3.169 16.588 1.00 87.75 86 ASP A N 1
ATOM 697 C CA . ASP A 1 86 ? -11.020 3.106 17.360 1.00 87.75 86 ASP A CA 1
ATOM 698 C C . ASP A 1 86 ? -11.837 4.400 17.176 1.00 87.75 86 ASP A C 1
ATOM 700 O O . ASP A 1 86 ? -11.574 5.188 16.268 1.00 87.75 86 ASP A O 1
ATOM 704 N N . SER A 1 87 ? -12.844 4.625 18.025 1.00 86.06 87 SER A N 1
ATOM 705 C CA . SER A 1 87 ? -13.698 5.822 17.988 1.00 86.06 87 SER A CA 1
ATOM 706 C C . SER A 1 87 ? -12.946 7.151 18.099 1.00 86.06 87 SER A C 1
ATOM 708 O O . SER A 1 87 ? -13.533 8.190 17.821 1.00 86.06 87 SER A O 1
ATOM 710 N N . SER A 1 88 ? -11.698 7.136 18.576 1.00 89.62 88 SER A N 1
ATOM 711 C CA . SER A 1 88 ? -10.871 8.330 18.760 1.00 89.62 88 SER A CA 1
ATOM 712 C C . SER A 1 88 ? -9.983 8.661 17.561 1.00 89.62 88 SER A C 1
ATOM 714 O O . SER A 1 88 ? -9.357 9.720 17.566 1.00 89.62 88 SER A O 1
ATOM 716 N N . PHE A 1 89 ? -9.918 7.792 16.544 1.00 91.75 89 PHE A N 1
ATOM 717 C CA . PHE A 1 89 ? -9.136 8.059 15.340 1.00 91.75 89 PHE A CA 1
ATOM 718 C C . PHE A 1 89 ? -9.646 9.322 14.640 1.00 91.75 89 PHE A C 1
ATOM 720 O O . PHE A 1 89 ? -10.811 9.379 14.245 1.00 91.75 89 PHE A O 1
ATOM 727 N N . SER A 1 90 ? -8.769 10.306 14.445 1.00 92.56 90 SER A N 1
ATOM 728 C CA . SER A 1 90 ? -9.112 11.545 13.752 1.00 92.56 90 SER A CA 1
ATOM 729 C C . SER A 1 90 ? -7.986 12.003 12.831 1.00 92.56 90 SER A C 1
ATOM 731 O O . SER A 1 90 ? -6.796 11.782 13.077 1.00 92.56 90 SER A O 1
ATOM 733 N N . GLY A 1 91 ? -8.368 12.661 11.741 1.00 92.69 91 GLY A N 1
ATOM 734 C CA . GLY A 1 91 ? -7.427 13.159 10.753 1.00 92.69 91 GLY A CA 1
ATOM 735 C C . GLY A 1 91 ? -6.887 12.060 9.837 1.00 92.69 91 GLY A C 1
ATOM 736 O O . GLY A 1 91 ? -7.652 11.345 9.188 1.00 92.69 91 GLY A O 1
ATOM 737 N N . GLN A 1 92 ? -5.560 11.975 9.740 1.00 92.25 92 GLN A N 1
ATOM 738 C CA . GLN A 1 92 ? -4.853 11.099 8.807 1.00 92.25 92 GLN A CA 1
ATOM 739 C C . GLN A 1 92 ? -3.618 10.469 9.461 1.00 92.25 92 GLN A C 1
ATOM 741 O O . GLN A 1 92 ? -2.898 11.122 10.215 1.00 92.25 92 GLN A O 1
ATOM 746 N N . GLU A 1 93 ? -3.335 9.217 9.104 1.00 92.88 93 GLU A N 1
ATOM 747 C CA . GLU A 1 93 ? -2.100 8.513 9.441 1.00 92.88 93 GLU A CA 1
ATOM 748 C C . GLU A 1 93 ? -1.448 7.923 8.191 1.00 92.88 93 GLU A C 1
ATOM 750 O O . GLU A 1 93 ? -2.014 7.048 7.536 1.00 92.88 93 GLU A O 1
ATOM 755 N N . ASN A 1 94 ? -0.220 8.348 7.893 1.00 91.56 94 ASN A N 1
ATOM 756 C CA . ASN A 1 94 ? 0.588 7.699 6.867 1.00 91.56 94 ASN A CA 1
ATOM 757 C C . ASN A 1 94 ? 1.169 6.378 7.394 1.00 91.56 94 ASN A C 1
ATOM 759 O O . ASN A 1 94 ? 1.828 6.357 8.446 1.00 91.56 94 ASN A O 1
ATOM 763 N N . LEU A 1 95 ? 0.932 5.290 6.654 1.00 91.19 95 LEU A N 1
ATOM 764 C CA . LEU A 1 95 ? 1.429 3.953 6.975 1.00 91.19 95 LEU A CA 1
ATOM 765 C C . LEU A 1 95 ? 2.784 3.673 6.338 1.00 91.19 95 LEU A C 1
ATOM 767 O O . LEU A 1 95 ? 3.665 3.112 6.994 1.00 91.19 95 LEU A O 1
ATOM 771 N N . ILE A 1 96 ? 2.934 4.015 5.061 1.00 90.75 96 ILE A N 1
ATOM 772 C CA . ILE A 1 96 ? 4.177 3.829 4.320 1.00 90.75 96 ILE A CA 1
ATOM 773 C C . ILE A 1 96 ? 4.223 4.739 3.094 1.00 90.75 96 ILE A C 1
ATOM 775 O O . ILE A 1 96 ? 3.197 5.024 2.476 1.00 90.75 96 ILE A O 1
ATOM 779 N N . ILE A 1 97 ? 5.445 5.127 2.741 1.00 89.75 97 ILE A N 1
ATOM 780 C CA . ILE A 1 97 ? 5.846 5.603 1.420 1.00 89.75 97 ILE A CA 1
ATOM 781 C C . ILE A 1 97 ? 6.954 4.654 0.967 1.00 89.75 97 ILE A C 1
ATOM 783 O O . ILE A 1 97 ? 7.951 4.500 1.676 1.00 89.75 97 ILE A O 1
ATOM 787 N N . GLN A 1 98 ? 6.767 3.980 -0.164 1.00 88.38 98 GLN A N 1
ATOM 788 C CA . GLN A 1 98 ? 7.705 2.968 -0.646 1.00 88.38 98 GLN A CA 1
ATOM 789 C C . GLN A 1 98 ? 7.956 3.145 -2.136 1.00 88.38 98 GLN A C 1
ATOM 791 O O . GLN A 1 98 ? 7.024 3.066 -2.936 1.00 88.38 98 GLN A O 1
ATOM 796 N N . SER A 1 99 ? 9.225 3.330 -2.497 1.00 87.31 99 SER A N 1
ATOM 797 C CA . SER A 1 99 ? 9.653 3.347 -3.892 1.00 87.31 99 SER A CA 1
ATOM 798 C C . SER A 1 99 ? 9.722 1.943 -4.484 1.00 87.31 99 SER A C 1
ATOM 800 O O . SER A 1 99 ? 9.978 0.959 -3.777 1.00 87.31 99 SER A O 1
ATOM 802 N N . PHE A 1 100 ? 9.489 1.854 -5.788 1.00 86.25 100 PHE A N 1
ATOM 803 C CA . PHE A 1 100 ? 9.576 0.630 -6.575 1.00 86.25 100 PHE A CA 1
ATOM 804 C C . PHE A 1 100 ? 10.005 0.958 -8.010 1.00 86.25 100 PHE A C 1
ATOM 806 O O . PHE A 1 100 ? 9.744 2.047 -8.509 1.00 86.25 100 PHE A O 1
ATOM 813 N N . GLY A 1 101 ? 10.715 0.029 -8.651 1.00 83.62 101 GLY A N 1
ATOM 814 C CA . GLY A 1 101 ? 11.108 0.174 -10.057 1.00 83.62 101 GLY A CA 1
ATOM 815 C C . GLY A 1 101 ? 10.007 -0.310 -10.993 1.00 83.62 101 GLY A C 1
ATOM 816 O O . GLY A 1 101 ? 9.169 -1.118 -10.574 1.00 83.62 101 GLY A O 1
ATOM 817 N N . HIS A 1 102 ? 10.054 0.128 -12.251 1.00 86.12 102 HIS A N 1
ATOM 818 C CA . HIS A 1 102 ? 9.107 -0.252 -13.302 1.00 86.12 102 HIS A CA 1
ATOM 819 C C . HIS A 1 102 ? 8.862 -1.767 -13.320 1.00 86.12 102 HIS A C 1
ATOM 821 O O . HIS A 1 102 ? 7.725 -2.210 -13.184 1.00 86.12 102 HIS A O 1
ATOM 827 N N . ASP A 1 103 ? 9.914 -2.585 -13.367 1.00 86.50 103 ASP A N 1
ATOM 828 C CA . ASP A 1 103 ? 9.799 -4.045 -13.498 1.00 86.50 103 ASP A CA 1
ATOM 829 C C . ASP A 1 103 ? 9.597 -4.808 -12.175 1.00 86.50 103 ASP A C 1
ATOM 831 O O . ASP A 1 103 ? 9.590 -6.042 -12.165 1.00 86.50 103 ASP A O 1
ATOM 835 N N . TYR A 1 104 ? 9.433 -4.124 -11.034 1.00 86.19 104 TYR A N 1
ATOM 836 C CA . TYR A 1 104 ? 9.449 -4.782 -9.720 1.00 86.19 104 TYR A CA 1
ATOM 837 C C . TYR A 1 104 ? 8.389 -5.888 -9.590 1.00 86.19 104 TYR A C 1
ATOM 839 O O . TYR A 1 104 ? 8.706 -7.005 -9.179 1.00 86.19 104 TYR A O 1
ATOM 847 N N . ALA A 1 105 ? 7.131 -5.616 -9.952 1.00 89.88 105 ALA A N 1
ATOM 848 C CA . ALA A 1 105 ? 6.057 -6.604 -9.825 1.00 89.88 105 ALA A CA 1
ATOM 849 C C . ALA A 1 105 ? 6.242 -7.775 -10.811 1.00 89.88 105 ALA A C 1
ATOM 851 O O . ALA A 1 105 ? 6.070 -8.940 -10.433 1.00 89.88 105 ALA A O 1
ATOM 852 N N . LYS A 1 106 ? 6.679 -7.477 -12.044 1.00 88.50 106 LYS A N 1
ATOM 853 C CA . LYS A 1 106 ? 7.016 -8.477 -13.071 1.00 88.50 106 LYS A CA 1
ATOM 854 C C . LYS A 1 106 ? 8.163 -9.389 -12.640 1.00 88.50 106 LYS A C 1
ATOM 856 O O . LYS A 1 106 ? 8.114 -10.589 -12.905 1.00 88.50 106 LYS A O 1
ATOM 861 N N . TYR A 1 107 ? 9.163 -8.864 -11.929 1.00 85.94 107 TYR A N 1
ATOM 862 C CA . TYR A 1 107 ? 10.297 -9.645 -11.431 1.00 85.94 107 TYR A CA 1
ATOM 863 C C . TYR A 1 107 ? 9.861 -10.761 -10.467 1.00 85.94 107 TYR A C 1
ATOM 865 O O . TYR A 1 107 ? 10.324 -11.896 -10.588 1.00 85.94 107 TYR A O 1
ATOM 873 N N . TYR A 1 108 ? 8.937 -10.472 -9.543 1.00 83.62 108 TYR A N 1
ATOM 874 C CA . TYR A 1 108 ? 8.482 -11.441 -8.533 1.00 83.62 108 TYR A CA 1
ATOM 875 C C . TYR A 1 108 ? 7.299 -12.314 -8.971 1.00 83.62 108 TYR A C 1
ATOM 877 O O . TYR A 1 108 ? 6.988 -13.295 -8.289 1.00 83.62 108 TYR A O 1
ATOM 885 N N . LYS A 1 109 ? 6.658 -11.993 -10.105 1.00 86.44 109 LYS A N 1
ATOM 886 C CA . LYS A 1 109 ? 5.625 -12.806 -10.778 1.00 86.44 109 LYS A CA 1
ATOM 887 C C . LYS A 1 109 ? 4.459 -13.234 -9.882 1.00 86.44 109 LYS A C 1
ATOM 889 O O . LYS A 1 109 ? 3.844 -14.282 -10.097 1.00 86.44 109 LYS A O 1
ATOM 894 N N . TYR A 1 110 ? 4.136 -12.445 -8.859 1.00 86.88 110 TYR A N 1
ATOM 895 C CA . TYR A 1 110 ? 2.972 -12.722 -8.026 1.00 86.88 110 TYR A CA 1
ATOM 896 C C . TYR A 1 110 ? 1.721 -12.253 -8.763 1.00 86.88 110 TYR A C 1
ATOM 898 O O . TYR A 1 110 ? 1.473 -11.057 -8.856 1.00 86.88 110 TYR A O 1
ATOM 906 N N . VAL A 1 111 ? 0.950 -13.175 -9.334 1.00 89.44 111 VAL A N 1
ATOM 907 C CA . VAL A 1 111 ? -0.222 -12.821 -10.150 1.00 89.44 111 VAL A CA 1
ATOM 908 C C . VAL A 1 111 ? -1.250 -12.070 -9.304 1.00 89.44 111 VAL A C 1
ATOM 910 O O . VAL A 1 111 ? -1.544 -12.481 -8.179 1.00 89.44 111 VAL A O 1
ATOM 913 N N . CYS A 1 112 ? -1.801 -10.984 -9.845 1.00 88.50 112 CYS A N 1
ATOM 914 C CA . CYS A 1 112 ? -2.900 -10.254 -9.214 1.00 88.50 112 CYS A CA 1
ATOM 915 C C . CYS A 1 112 ? -4.171 -11.123 -9.237 1.00 88.50 112 CYS A C 1
ATOM 917 O O . CYS A 1 112 ? -4.831 -11.230 -10.268 1.00 88.50 112 CYS A O 1
ATOM 919 N N . LYS A 1 113 ? -4.479 -11.815 -8.129 1.00 80.75 113 LYS A N 1
ATOM 920 C CA . LYS A 1 113 ? -5.623 -12.743 -8.022 1.00 80.75 113 LYS A CA 1
ATOM 921 C C . LYS A 1 113 ? -6.500 -12.432 -6.813 1.00 80.75 113 LYS A C 1
ATOM 923 O O . LYS A 1 113 ? -5.979 -12.270 -5.715 1.00 80.75 113 LYS A O 1
ATOM 928 N N . GLU A 1 114 ? -7.815 -12.423 -7.049 1.00 79.88 114 GLU A N 1
ATOM 929 C CA . GLU A 1 114 ? -8.916 -12.459 -6.064 1.00 79.88 114 GLU A CA 1
ATOM 930 C C . GLU A 1 114 ? -8.724 -11.597 -4.800 1.00 79.88 114 GLU A C 1
ATOM 932 O O . GLU A 1 114 ? -9.042 -12.018 -3.688 1.00 79.88 114 GLU A O 1
ATOM 937 N N . PHE A 1 115 ? -8.216 -10.372 -4.951 1.00 90.31 115 PHE A N 1
ATOM 938 C CA . PHE A 1 115 ? -8.321 -9.372 -3.888 1.00 90.31 115 PHE A CA 1
ATOM 939 C C . PHE A 1 115 ? -9.745 -8.809 -3.853 1.00 90.31 115 PHE A C 1
ATOM 941 O O . PHE A 1 115 ? -10.406 -8.728 -4.889 1.00 90.31 115 PHE A O 1
ATOM 948 N N . ASP A 1 116 ? -10.216 -8.378 -2.680 1.00 90.94 116 ASP A N 1
ATOM 949 C CA . ASP A 1 116 ? -11.535 -7.740 -2.567 1.00 90.94 116 ASP A CA 1
ATOM 950 C C . ASP A 1 116 ? -11.595 -6.427 -3.375 1.00 90.94 116 ASP A C 1
ATOM 952 O O . ASP A 1 116 ? -12.654 -6.026 -3.850 1.00 90.94 116 ASP A O 1
ATOM 956 N N . THR A 1 117 ? -10.453 -5.756 -3.548 1.00 91.50 117 THR A N 1
ATOM 957 C CA . THR A 1 117 ? -10.270 -4.626 -4.468 1.00 91.50 117 THR A CA 1
ATOM 958 C C . THR A 1 117 ? -8.888 -4.667 -5.105 1.00 91.50 117 THR A C 1
ATOM 960 O O . THR A 1 117 ? -7.902 -4.997 -4.449 1.00 91.50 117 THR A O 1
ATOM 963 N N . CYS A 1 118 ? -8.798 -4.272 -6.373 1.00 92.81 118 CYS A N 1
ATOM 964 C CA . CYS A 1 118 ? -7.532 -4.079 -7.074 1.00 92.81 118 CYS A CA 1
ATOM 965 C C . CYS A 1 118 ? -7.386 -2.621 -7.507 1.00 92.81 118 CYS A C 1
ATOM 967 O O . CYS A 1 118 ? -8.337 -2.010 -7.996 1.00 92.81 118 CYS A O 1
ATOM 969 N N . ILE A 1 119 ? -6.182 -2.087 -7.347 1.00 94.06 119 ILE A N 1
ATOM 970 C CA . ILE A 1 119 ? -5.743 -0.827 -7.939 1.00 94.06 119 ILE A CA 1
ATOM 971 C C . ILE A 1 119 ? -4.771 -1.213 -9.040 1.00 94.06 119 ILE A C 1
ATOM 973 O O . ILE A 1 119 ? -3.728 -1.792 -8.744 1.00 94.06 119 ILE A O 1
ATOM 977 N N . ASN A 1 120 ? -5.137 -0.945 -10.288 1.00 93.06 120 ASN A N 1
ATOM 978 C CA . ASN A 1 120 ? -4.343 -1.319 -11.450 1.00 93.06 120 ASN A CA 1
ATOM 979 C C . ASN A 1 120 ? -3.619 -0.088 -11.986 1.00 93.06 120 ASN A C 1
ATOM 981 O O . ASN A 1 120 ? -4.240 0.954 -12.164 1.00 93.06 120 ASN A O 1
ATOM 985 N N . ILE A 1 121 ? -2.326 -0.235 -12.241 1.00 93.06 121 ILE A N 1
ATOM 986 C CA . ILE A 1 121 ? -1.451 0.797 -12.797 1.00 93.06 121 ILE A CA 1
ATOM 987 C C . ILE A 1 121 ? -0.901 0.246 -14.110 1.00 93.06 121 ILE A C 1
ATOM 989 O O . ILE A 1 121 ? -0.460 -0.907 -14.135 1.00 93.06 121 ILE A O 1
ATOM 993 N N . ASN A 1 122 ? -0.909 1.030 -15.187 1.00 93.06 122 ASN A N 1
ATOM 994 C CA . ASN A 1 122 ? -0.237 0.608 -16.411 1.00 93.06 122 ASN A CA 1
ATOM 995 C C . ASN A 1 122 ? 1.277 0.814 -16.248 1.00 93.06 122 ASN A C 1
ATOM 997 O O . ASN A 1 122 ? 1.730 1.889 -15.856 1.00 93.06 122 ASN A O 1
ATOM 1001 N N . ALA A 1 123 ? 2.072 -0.217 -16.536 1.00 91.06 123 ALA A N 1
ATOM 1002 C CA . ALA A 1 123 ? 3.526 -0.149 -16.452 1.00 91.06 123 ALA A CA 1
ATOM 1003 C C . ALA A 1 123 ? 4.121 0.957 -17.345 1.00 91.06 123 ALA A C 1
ATOM 1005 O O . ALA A 1 123 ? 5.110 1.573 -16.965 1.00 91.06 123 ALA A O 1
ATOM 1006 N N . GLU A 1 124 ? 3.478 1.287 -18.471 1.00 88.56 124 GLU A N 1
ATOM 1007 C CA . GLU A 1 124 ? 3.895 2.385 -19.360 1.00 88.56 124 GLU A CA 1
ATOM 1008 C C . GLU A 1 124 ? 3.869 3.769 -18.684 1.00 88.56 124 GLU A C 1
ATOM 1010 O O . GLU A 1 124 ? 4.549 4.699 -19.126 1.00 88.56 124 GLU A O 1
ATOM 1015 N N . GLU A 1 125 ? 3.101 3.921 -17.602 1.00 87.00 125 GLU A N 1
ATOM 1016 C CA . GLU A 1 125 ? 3.034 5.152 -16.812 1.00 87.00 125 GLU A CA 1
ATOM 1017 C C . GLU A 1 125 ? 4.190 5.268 -15.805 1.00 87.00 125 GLU A C 1
ATOM 1019 O O . GLU A 1 125 ? 4.397 6.337 -15.230 1.00 87.00 125 GLU A O 1
ATOM 1024 N N . LEU A 1 126 ? 4.959 4.190 -15.607 1.00 85.56 126 LEU A N 1
ATOM 1025 C CA . LEU A 1 126 ? 6.104 4.119 -14.705 1.00 85.56 126 LEU A CA 1
ATOM 1026 C C . LEU A 1 126 ? 7.401 4.365 -15.489 1.00 85.56 126 LEU A C 1
ATOM 1028 O O . LEU A 1 126 ? 7.882 3.489 -16.208 1.00 85.56 126 LEU A O 1
ATOM 1032 N N . LYS A 1 127 ? 8.027 5.537 -15.339 1.00 75.12 127 LYS A N 1
ATOM 1033 C CA . LYS A 1 127 ? 9.335 5.791 -15.969 1.00 75.12 127 LYS A CA 1
ATOM 1034 C C . LYS A 1 127 ? 10.471 5.575 -14.995 1.00 75.12 127 LYS A C 1
ATOM 1036 O O . LYS A 1 127 ? 10.666 6.391 -14.101 1.00 75.12 127 LYS A O 1
ATOM 1041 N N . ASP A 1 128 ? 11.314 4.582 -15.233 1.00 68.25 128 ASP A N 1
ATOM 1042 C CA . ASP A 1 128 ? 12.603 4.523 -14.545 1.00 68.25 128 ASP A CA 1
ATOM 1043 C C . ASP A 1 128 ? 13.491 5.695 -14.995 1.00 68.25 128 ASP A C 1
ATOM 1045 O O . ASP A 1 128 ? 13.651 5.960 -16.191 1.00 68.25 128 ASP A O 1
ATOM 1049 N N . LYS A 1 129 ? 14.103 6.401 -14.037 1.00 64.69 129 LYS A N 1
ATOM 1050 C CA . LYS A 1 129 ? 15.228 7.292 -14.346 1.00 64.69 129 LYS A CA 1
ATOM 1051 C C . LYS A 1 129 ? 16.494 6.459 -14.368 1.00 64.69 129 LYS A C 1
ATOM 1053 O O . LYS A 1 129 ? 16.680 5.576 -13.539 1.00 64.69 129 LYS A O 1
ATOM 1058 N N . VAL A 1 130 ? 17.380 6.756 -15.306 1.00 60.62 130 VAL A N 1
ATOM 1059 C CA . VAL A 1 130 ? 18.721 6.179 -15.325 1.00 60.62 130 VAL A CA 1
ATOM 1060 C C . VAL A 1 130 ? 19.664 7.207 -14.729 1.00 60.62 130 VAL A C 1
ATOM 1062 O O . VAL A 1 130 ? 19.890 8.248 -15.344 1.00 60.62 130 VAL A O 1
ATOM 1065 N N . ASP A 1 131 ? 20.228 6.902 -13.566 1.00 53.66 131 ASP A N 1
ATOM 1066 C CA . ASP A 1 131 ? 21.363 7.658 -13.052 1.00 53.66 131 ASP A CA 1
ATOM 1067 C C . ASP A 1 131 ? 22.646 7.104 -13.663 1.00 53.66 131 ASP A C 1
ATOM 1069 O O . ASP A 1 131 ? 22.861 5.891 -13.718 1.00 53.66 131 ASP A O 1
ATOM 1073 N N . ILE A 1 132 ? 23.497 8.007 -14.143 1.00 58.09 132 ILE A N 1
ATOM 1074 C CA . ILE A 1 132 ? 24.853 7.681 -14.575 1.00 58.09 132 ILE A CA 1
ATOM 1075 C C . ILE A 1 132 ? 25.755 7.878 -13.360 1.00 58.09 132 ILE A C 1
ATOM 1077 O O . ILE A 1 132 ? 26.015 9.005 -12.943 1.00 58.09 132 ILE A O 1
ATOM 1081 N N . VAL A 1 133 ? 26.217 6.775 -12.782 1.00 56.41 133 VAL A N 1
ATOM 1082 C CA . VAL A 1 133 ? 27.210 6.767 -11.711 1.00 56.41 133 VAL A CA 1
ATOM 1083 C C . VAL A 1 133 ? 28.567 6.501 -12.346 1.00 56.41 133 VAL A C 1
ATOM 1085 O O . VAL A 1 133 ? 28.802 5.418 -12.872 1.00 56.41 133 VAL A O 1
ATOM 1088 N N . CYS A 1 134 ? 29.474 7.473 -12.306 1.00 54.56 134 CYS A N 1
ATOM 1089 C CA . CYS A 1 134 ? 30.864 7.231 -12.686 1.00 54.56 134 CYS A CA 1
ATOM 1090 C C . CYS A 1 134 ? 31.583 6.550 -11.521 1.00 54.56 134 CYS A C 1
ATOM 1092 O O . CYS A 1 134 ? 31.830 7.184 -10.492 1.00 54.56 134 CYS A O 1
ATOM 1094 N N . ASP A 1 135 ? 31.918 5.272 -11.670 1.00 59.53 135 ASP A N 1
ATOM 1095 C CA . ASP A 1 135 ? 32.862 4.612 -10.775 1.00 59.53 135 ASP A CA 1
ATOM 1096 C C . ASP A 1 135 ? 34.290 4.691 -11.347 1.00 59.53 135 ASP A C 1
ATOM 1098 O O . ASP A 1 135 ? 34.558 5.328 -12.367 1.00 59.53 135 ASP A O 1
ATOM 1102 N N . HIS A 1 136 ? 35.251 4.075 -10.658 1.00 62.97 136 HIS A N 1
ATOM 1103 C CA . HIS A 1 136 ? 36.666 4.090 -11.049 1.00 62.97 136 HIS A CA 1
ATOM 1104 C C . HIS A 1 136 ? 36.948 3.268 -12.326 1.00 62.97 136 HIS A C 1
ATOM 1106 O O . HIS A 1 136 ? 38.083 3.252 -12.800 1.00 62.97 136 HIS A O 1
ATOM 1112 N N . MET A 1 137 ? 35.941 2.559 -12.849 1.00 63.94 137 MET A N 1
ATOM 1113 C CA . MET A 1 137 ? 35.991 1.674 -14.013 1.00 63.94 137 MET A CA 1
ATOM 1114 C C . MET A 1 137 ? 35.172 2.206 -15.205 1.00 63.94 137 MET A C 1
ATOM 1116 O O . MET A 1 137 ? 35.318 1.675 -16.307 1.00 63.94 137 MET A O 1
ATOM 1120 N N . GLY A 1 138 ? 34.365 3.259 -15.027 1.00 65.12 138 GLY A N 1
ATOM 1121 C CA . GLY A 1 138 ? 33.641 3.950 -16.097 1.00 65.12 138 GLY A CA 1
ATOM 1122 C C . GLY A 1 138 ? 32.242 4.426 -15.690 1.00 65.12 138 GLY A C 1
ATOM 1123 O O . GLY A 1 138 ? 31.886 4.476 -14.515 1.00 65.12 138 GLY A O 1
ATOM 1124 N N . GLU A 1 139 ? 31.438 4.804 -16.683 1.00 68.75 139 GLU A N 1
ATOM 1125 C CA . GLU A 1 139 ? 30.032 5.174 -16.491 1.00 68.75 139 GLU A CA 1
ATOM 1126 C C . GLU A 1 139 ? 29.163 3.925 -16.295 1.00 68.75 139 GLU A C 1
ATOM 1128 O O . GLU A 1 139 ? 28.986 3.118 -17.211 1.00 68.75 139 GLU A O 1
ATOM 1133 N N . VAL A 1 140 ? 28.564 3.785 -15.116 1.00 60.91 140 VAL A N 1
ATOM 1134 C CA . VAL A 1 140 ? 27.566 2.760 -14.812 1.00 60.91 140 VAL A CA 1
ATOM 1135 C C . VAL A 1 140 ? 26.183 3.400 -14.839 1.00 60.91 140 VAL A C 1
ATOM 1137 O O . VAL A 1 140 ? 25.895 4.335 -14.100 1.00 60.91 140 VAL A O 1
ATOM 1140 N N . LYS A 1 141 ? 25.296 2.879 -15.686 1.00 61.81 141 LYS A N 1
ATOM 1141 C CA . LYS A 1 141 ? 23.884 3.276 -15.724 1.00 61.81 141 LYS A CA 1
ATOM 1142 C C . LYS A 1 141 ? 23.100 2.454 -14.709 1.00 61.81 141 LYS A C 1
ATOM 1144 O O . LYS A 1 141 ? 22.868 1.267 -14.932 1.00 61.81 141 LYS A O 1
ATOM 1149 N N . THR A 1 142 ? 22.685 3.073 -13.611 1.00 58.12 142 THR A N 1
ATOM 1150 C CA . THR A 1 142 ? 21.822 2.441 -12.609 1.00 58.12 142 THR A CA 1
ATOM 1151 C C . THR A 1 142 ? 20.393 2.957 -12.751 1.00 58.12 142 THR A C 1
ATOM 1153 O O . THR A 1 142 ? 20.175 4.157 -12.566 1.00 58.12 142 THR A O 1
ATOM 1156 N N . PRO A 1 143 ? 19.405 2.099 -13.062 1.00 61.22 143 PRO A N 1
ATOM 1157 C CA . PRO A 1 143 ? 18.010 2.501 -12.977 1.00 61.22 143 PRO A CA 1
ATOM 1158 C C . PRO A 1 143 ? 17.671 2.819 -11.518 1.00 61.22 143 PRO A C 1
ATOM 1160 O O . PRO A 1 143 ? 17.887 1.999 -10.622 1.00 61.22 143 PRO A O 1
ATOM 1163 N N . LEU A 1 144 ? 17.164 4.024 -11.284 1.00 64.25 144 LEU A N 1
ATOM 1164 C CA . LEU A 1 144 ? 16.629 4.448 -10.005 1.00 64.25 144 LEU A CA 1
ATOM 1165 C C . LEU A 1 144 ? 15.103 4.392 -10.032 1.00 64.25 144 LEU A C 1
ATOM 1167 O O . LEU A 1 144 ? 14.488 4.946 -10.950 1.00 64.25 144 LEU A O 1
ATOM 1171 N N . PRO A 1 145 ? 14.484 3.779 -9.007 1.00 66.06 145 PRO A N 1
ATOM 1172 C CA . PRO A 1 145 ? 13.043 3.809 -8.864 1.00 66.06 145 PRO A CA 1
ATOM 1173 C C . PRO A 1 145 ? 12.596 5.248 -8.600 1.00 66.06 145 PRO A C 1
ATOM 1175 O O . PRO A 1 145 ? 12.926 5.839 -7.571 1.00 66.06 145 PRO A O 1
ATOM 1178 N N . THR A 1 146 ? 11.860 5.808 -9.547 1.00 74.06 146 THR A N 1
ATOM 1179 C CA . THR A 1 146 ? 11.181 7.109 -9.436 1.00 74.06 146 THR A CA 1
ATOM 1180 C C . THR A 1 146 ? 9.796 6.949 -8.843 1.00 74.06 146 THR A C 1
ATOM 1182 O O . THR A 1 146 ? 9.346 7.797 -8.079 1.00 74.06 146 THR A O 1
ATOM 1185 N N . ALA A 1 147 ? 9.149 5.827 -9.157 1.00 87.94 147 ALA A N 1
ATOM 1186 C CA . ALA A 1 147 ? 7.803 5.567 -8.729 1.00 87.94 147 ALA A CA 1
ATOM 1187 C C . ALA A 1 147 ? 7.769 5.168 -7.258 1.00 87.94 147 ALA A C 1
ATOM 1189 O O . ALA A 1 147 ? 8.639 4.455 -6.741 1.00 87.94 147 ALA A O 1
ATOM 1190 N N . PHE A 1 148 ? 6.727 5.613 -6.572 1.00 89.75 148 PHE A N 1
ATOM 1191 C CA . PHE A 1 148 ? 6.446 5.193 -5.210 1.00 89.75 148 PHE A CA 1
ATOM 1192 C C . PHE A 1 148 ? 4.949 5.145 -4.958 1.00 89.75 148 PHE A C 1
ATOM 1194 O O . PHE A 1 148 ? 4.164 5.872 -5.566 1.00 89.75 148 PHE A O 1
ATOM 1201 N N . PHE A 1 149 ? 4.550 4.267 -4.043 1.00 92.38 149 PHE A N 1
ATOM 1202 C CA . PHE A 1 149 ? 3.187 4.236 -3.539 1.00 92.38 149 PHE A CA 1
ATOM 1203 C C . PHE A 1 149 ? 3.162 4.731 -2.099 1.00 92.38 149 PHE A C 1
ATOM 1205 O O . PHE A 1 149 ? 4.079 4.487 -1.308 1.00 92.38 149 PHE A O 1
ATOM 1212 N N . GLN A 1 150 ? 2.080 5.416 -1.769 1.00 93.62 150 GLN A N 1
ATOM 1213 C CA . GLN A 1 150 ? 1.758 5.897 -0.442 1.00 93.62 150 GLN A CA 1
ATOM 1214 C C . GLN A 1 150 ? 0.454 5.250 0.011 1.00 93.62 150 GLN A C 1
ATOM 1216 O O . GLN A 1 150 ? -0.507 5.184 -0.758 1.00 93.62 150 GLN A O 1
ATOM 1221 N N . VAL A 1 151 ? 0.424 4.779 1.256 1.00 94.44 151 VAL A N 1
ATOM 1222 C CA . VAL A 1 151 ? -0.801 4.284 1.890 1.00 94.44 151 VAL A CA 1
ATOM 1223 C C . VAL A 1 151 ? -1.084 5.107 3.133 1.00 94.44 151 VAL A C 1
A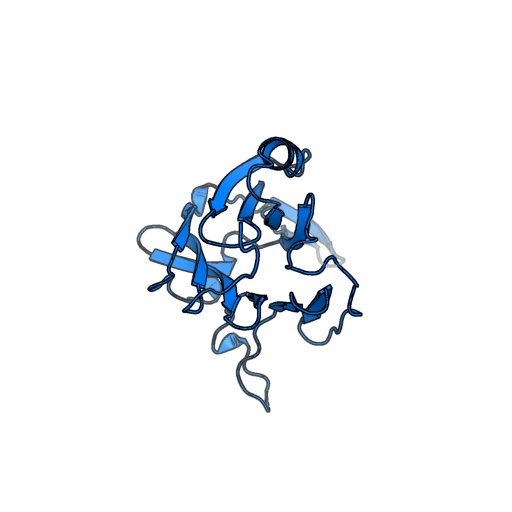TOM 1225 O O . VAL A 1 151 ? -0.279 5.122 4.068 1.00 94.44 151 VAL A O 1
ATOM 1228 N N . ASP A 1 152 ? -2.251 5.735 3.155 1.00 93.94 152 ASP A N 1
ATOM 1229 C CA . ASP A 1 152 ? -2.757 6.497 4.286 1.00 93.94 152 ASP A CA 1
ATOM 1230 C C . ASP A 1 152 ? -4.056 5.898 4.817 1.00 93.94 152 ASP A C 1
ATOM 1232 O O . ASP A 1 152 ? -4.870 5.325 4.087 1.00 93.94 152 ASP A O 1
ATOM 1236 N N . LEU A 1 153 ? -4.252 6.073 6.115 1.00 93.56 153 LEU A N 1
ATOM 1237 C CA . LEU A 1 153 ? -5.516 5.878 6.799 1.00 93.56 153 LEU A CA 1
ATOM 1238 C C . LEU A 1 153 ? -6.144 7.248 7.044 1.00 93.56 153 LEU A C 1
ATOM 1240 O O . LEU A 1 153 ? -5.490 8.121 7.608 1.00 93.56 153 LEU A O 1
ATOM 1244 N N . ILE A 1 154 ? -7.392 7.439 6.624 1.00 92.88 154 ILE A N 1
ATOM 1245 C CA . ILE A 1 154 ? -8.098 8.723 6.669 1.00 92.88 154 ILE A CA 1
ATOM 1246 C C . ILE A 1 154 ? -9.410 8.565 7.427 1.00 92.88 154 ILE A C 1
ATOM 1248 O O . ILE A 1 154 ? -10.163 7.607 7.235 1.00 92.88 154 ILE A O 1
ATOM 1252 N N . GLU A 1 155 ? -9.691 9.523 8.299 1.00 92.06 155 GLU A N 1
ATOM 1253 C CA . GLU A 1 155 ? -10.951 9.599 9.021 1.00 92.06 155 GLU A CA 1
ATOM 1254 C C . GLU A 1 155 ? -12.121 9.685 8.018 1.00 92.06 155 GLU A C 1
ATOM 1256 O O . GLU A 1 155 ? -12.073 10.475 7.068 1.00 92.06 155 GLU A O 1
ATOM 1261 N N . PRO A 1 156 ? -13.186 8.881 8.183 1.00 89.44 156 PRO A N 1
ATOM 1262 C CA . PRO A 1 156 ? -14.330 8.936 7.286 1.00 89.44 156 PRO A CA 1
ATOM 1263 C C . PRO A 1 156 ? -14.907 10.348 7.143 1.00 89.44 156 PRO A C 1
ATOM 1265 O O . PRO A 1 156 ? -15.012 11.098 8.109 1.00 89.44 156 PRO A O 1
ATOM 1268 N N . ASN A 1 157 ? -15.340 10.683 5.929 1.00 87.81 157 ASN A N 1
ATOM 1269 C CA . ASN A 1 157 ? -15.910 11.980 5.540 1.00 87.81 157 ASN A CA 1
ATOM 1270 C C . ASN A 1 157 ? -14.933 13.172 5.552 1.00 87.81 157 ASN A C 1
ATOM 1272 O O . ASN A 1 157 ? -15.352 14.293 5.266 1.00 87.81 157 ASN A O 1
ATOM 1276 N N . ARG A 1 158 ? -13.633 12.953 5.789 1.00 87.19 158 ARG A N 1
ATOM 1277 C CA . ARG A 1 158 ? -12.589 13.989 5.698 1.00 87.19 158 ARG A CA 1
ATOM 1278 C C . ARG A 1 158 ? -12.010 14.119 4.294 1.00 87.19 158 ARG A C 1
ATOM 1280 O O . ARG A 1 158 ? -10.841 13.833 4.040 1.00 87.19 158 ARG A O 1
ATOM 1287 N N . HIS A 1 159 ? -12.857 14.532 3.354 1.00 82.56 159 HIS A N 1
ATOM 1288 C CA . HIS A 1 159 ? -12.459 14.730 1.956 1.00 82.56 159 HIS A CA 1
ATOM 1289 C C . HIS A 1 159 ? -11.358 15.788 1.787 1.00 82.56 159 HIS A C 1
ATOM 1291 O O . HIS A 1 159 ? -10.517 15.657 0.902 1.00 82.56 159 HIS A O 1
ATOM 1297 N N . ASP A 1 160 ? -11.312 16.766 2.693 1.00 84.19 160 ASP A N 1
ATOM 1298 C CA . ASP A 1 160 ? -10.281 17.803 2.782 1.00 84.19 160 ASP A CA 1
ATOM 1299 C C . ASP A 1 160 ? -8.859 17.242 2.948 1.00 84.19 160 ASP A C 1
ATOM 1301 O O . ASP A 1 160 ? -7.882 17.869 2.537 1.00 84.19 160 ASP A O 1
ATOM 1305 N N . LEU A 1 161 ? -8.720 16.050 3.533 1.00 82.75 161 LEU A N 1
ATOM 1306 C CA . LEU A 1 161 ? -7.417 15.421 3.756 1.00 82.75 161 LEU A CA 1
ATOM 1307 C C . LEU A 1 161 ? -6.908 14.664 2.527 1.00 82.75 161 LEU A C 1
ATOM 1309 O O . LEU A 1 161 ? -5.704 14.493 2.379 1.00 82.75 161 LEU A O 1
ATOM 1313 N N . ILE A 1 162 ? -7.792 14.268 1.610 1.00 82.00 162 ILE A N 1
ATOM 1314 C CA . ILE A 1 162 ? -7.417 13.528 0.395 1.00 82.00 162 ILE A CA 1
ATOM 1315 C C . ILE A 1 162 ? -6.588 14.420 -0.536 1.00 82.00 162 ILE A C 1
ATOM 1317 O O . ILE A 1 162 ? -5.541 14.007 -1.030 1.00 82.00 162 ILE A O 1
ATOM 1321 N N . GLU A 1 163 ? -7.028 15.665 -0.724 1.00 70.25 163 GLU A N 1
ATOM 1322 C CA . GLU A 1 163 ? -6.352 16.647 -1.581 1.00 70.25 163 GLU A CA 1
ATOM 1323 C C . GLU A 1 163 ? -5.001 17.094 -0.996 1.00 70.25 163 GLU A C 1
ATOM 1325 O O . GLU A 1 163 ? -4.073 17.434 -1.730 1.00 70.25 163 GLU A O 1
ATOM 1330 N N . ASN A 1 164 ? -4.865 17.052 0.334 1.00 63.00 164 ASN A N 1
ATOM 1331 C CA . ASN A 1 164 ? -3.645 17.432 1.045 1.00 63.00 164 ASN A CA 1
ATOM 1332 C C . ASN A 1 164 ? -2.664 16.269 1.262 1.00 63.00 164 ASN A C 1
ATOM 1334 O O . ASN A 1 164 ? -1.482 16.520 1.492 1.00 63.00 164 ASN A O 1
ATOM 1338 N N . ALA A 1 165 ? -3.118 15.015 1.155 1.00 60.06 165 ALA A N 1
ATOM 1339 C CA . ALA A 1 165 ? -2.276 13.822 1.271 1.00 60.06 165 ALA A CA 1
ATOM 1340 C C . ALA A 1 165 ? -1.310 13.640 0.085 1.00 60.06 165 ALA A C 1
ATOM 1342 O O . ALA A 1 165 ? -0.396 12.815 0.147 1.00 60.06 165 ALA A O 1
ATOM 1343 N N . VAL A 1 166 ? -1.502 14.404 -0.994 1.00 62.25 166 VAL A N 1
ATOM 1344 C CA . VAL A 1 166 ? -0.668 14.373 -2.197 1.00 62.25 166 VAL A CA 1
ATOM 1345 C C . VAL A 1 166 ? 0.739 14.866 -1.864 1.00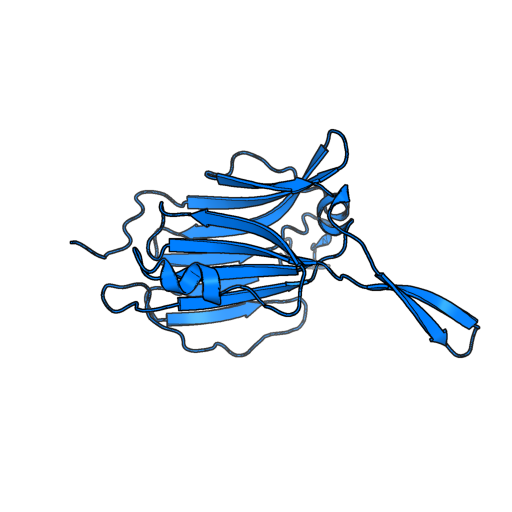 62.25 166 VAL A C 1
ATOM 1347 O O . VAL A 1 166 ? 0.941 16.015 -1.460 1.00 62.25 166 VAL A O 1
ATOM 1350 N N . PHE A 1 167 ? 1.740 14.017 -2.094 1.00 64.62 167 PHE A N 1
ATOM 1351 C CA . PHE A 1 167 ? 3.140 14.416 -2.022 1.00 64.62 167 PHE A CA 1
ATOM 1352 C C . PHE A 1 167 ? 3.451 15.364 -3.196 1.00 64.62 167 PHE A C 1
ATOM 1354 O O . PHE A 1 167 ? 3.811 14.928 -4.285 1.00 64.62 167 PHE A O 1
ATOM 1361 N N . LYS A 1 168 ? 3.271 16.677 -2.980 1.00 62.38 168 LYS A N 1
ATOM 1362 C CA . LYS A 1 168 ? 3.221 17.730 -4.024 1.00 62.38 168 LYS A CA 1
ATOM 1363 C C . LYS A 1 168 ? 4.449 17.834 -4.941 1.00 62.38 168 LYS A C 1
ATOM 1365 O O . LYS A 1 168 ? 4.388 18.540 -5.940 1.00 62.38 168 LYS A O 1
ATOM 1370 N N . ALA A 1 169 ? 5.557 17.182 -4.598 1.00 68.12 169 ALA A N 1
ATOM 1371 C CA . ALA A 1 169 ? 6.779 17.202 -5.396 1.00 68.12 169 ALA A CA 1
ATOM 1372 C C . ALA A 1 169 ? 6.754 16.235 -6.594 1.00 68.12 169 ALA A C 1
ATOM 1374 O O . ALA A 1 169 ? 7.610 16.355 -7.464 1.00 68.12 169 ALA A O 1
ATOM 1375 N N . ASN A 1 170 ? 5.803 15.298 -6.636 1.00 76.19 170 ASN A N 1
ATOM 1376 C CA . ASN A 1 170 ? 5.784 14.209 -7.609 1.00 76.19 170 ASN A CA 1
ATOM 1377 C C . ASN A 1 170 ? 4.464 14.179 -8.383 1.00 76.19 170 ASN A C 1
ATOM 1379 O O . ASN A 1 170 ? 3.423 14.637 -7.900 1.00 76.19 170 ASN A O 1
ATOM 1383 N N . LYS A 1 171 ? 4.509 13.653 -9.603 1.00 85.94 171 LYS A N 1
ATOM 1384 C CA . LYS A 1 171 ? 3.342 13.540 -10.473 1.00 85.94 171 LYS A CA 1
ATOM 1385 C C . LYS A 1 171 ? 2.470 12.397 -9.964 1.00 85.94 171 LYS A C 1
ATOM 1387 O O . LYS A 1 171 ? 2.926 11.266 -9.863 1.00 85.94 171 LYS A O 1
ATOM 1392 N N . LEU A 1 172 ? 1.207 12.680 -9.658 1.00 88.31 172 LEU A N 1
ATOM 1393 C CA . LEU A 1 172 ? 0.238 11.642 -9.313 1.00 88.31 172 LEU A CA 1
ATOM 1394 C C . LEU A 1 172 ? -0.117 10.835 -10.571 1.00 88.31 172 LEU A C 1
ATOM 1396 O O . LEU A 1 172 ? -0.523 11.419 -11.575 1.00 88.31 172 LEU A O 1
ATOM 1400 N N . ILE A 1 173 ? 0.043 9.515 -10.502 1.00 89.69 173 ILE A N 1
ATOM 1401 C CA . ILE A 1 173 ? -0.381 8.572 -11.544 1.00 89.69 173 ILE A CA 1
ATOM 1402 C C . ILE A 1 173 ? -1.810 8.114 -11.256 1.00 89.69 173 ILE A C 1
ATOM 1404 O O . ILE A 1 173 ? -2.700 8.304 -12.073 1.00 89.69 173 ILE A O 1
ATOM 1408 N N . GLU A 1 174 ? -2.036 7.560 -10.065 1.00 91.56 174 GLU A N 1
ATOM 1409 C CA . GLU A 1 174 ? -3.311 6.950 -9.684 1.00 91.56 174 GLU A CA 1
ATOM 1410 C C . GLU A 1 174 ? -3.596 7.230 -8.207 1.00 91.56 174 GLU A C 1
ATOM 1412 O O . GLU A 1 174 ? -2.689 7.216 -7.369 1.00 91.56 174 GLU A O 1
ATOM 1417 N N . GLN A 1 175 ? -4.863 7.469 -7.868 1.00 92.00 175 GLN A N 1
ATOM 1418 C CA . GLN A 1 175 ? -5.295 7.637 -6.486 1.00 92.00 175 GLN A CA 1
ATOM 1419 C C . GLN A 1 175 ? -6.649 6.977 -6.259 1.00 92.00 175 GLN A C 1
ATOM 1421 O O . GLN A 1 175 ? -7.648 7.312 -6.895 1.00 92.00 175 GLN A O 1
ATOM 1426 N N . LYS A 1 176 ? -6.704 6.093 -5.262 1.00 92.94 176 LYS A N 1
ATOM 1427 C CA . LYS A 1 176 ? -7.923 5.385 -4.887 1.00 92.94 176 LYS A CA 1
ATOM 1428 C C . LYS A 1 176 ? -8.212 5.526 -3.404 1.00 92.94 176 LYS A C 1
ATOM 1430 O O . LYS A 1 176 ? -7.401 5.149 -2.563 1.00 92.94 176 LYS A O 1
ATOM 1435 N N . LEU A 1 177 ? -9.413 6.009 -3.093 1.00 92.56 177 LEU A N 1
ATOM 1436 C CA . LEU A 1 177 ? -9.976 5.978 -1.748 1.00 92.56 177 LEU A CA 1
ATOM 1437 C C . LEU A 1 177 ? -10.903 4.766 -1.598 1.00 92.56 177 LEU A C 1
ATOM 1439 O O . LEU A 1 177 ? -11.919 4.659 -2.287 1.00 92.56 177 LEU A O 1
ATOM 1443 N N . ILE A 1 178 ? -10.576 3.887 -0.659 1.00 91.38 178 ILE A N 1
ATOM 1444 C CA . ILE A 1 178 ? -11.352 2.711 -0.286 1.00 91.38 178 ILE A CA 1
ATOM 1445 C C . ILE A 1 178 ? -12.144 3.041 0.978 1.00 91.38 178 ILE A C 1
ATOM 1447 O O . ILE A 1 178 ? -11.571 3.303 2.037 1.00 91.38 178 ILE A O 1
ATOM 1451 N N . LYS A 1 179 ? -13.474 3.033 0.850 1.00 89.00 179 LYS A N 1
ATOM 1452 C CA . LYS A 1 179 ? -14.412 3.417 1.917 1.00 89.00 179 LYS A CA 1
ATOM 1453 C C . LYS A 1 179 ? -14.990 2.233 2.695 1.00 89.00 179 LYS A C 1
ATOM 1455 O O . LYS A 1 179 ? -15.653 2.444 3.705 1.00 89.00 179 LYS A O 1
ATOM 1460 N N . ASP A 1 180 ? -14.699 1.011 2.252 1.00 79.62 180 ASP A N 1
ATOM 1461 C CA . ASP A 1 180 ? -15.185 -0.237 2.859 1.00 79.62 180 ASP A CA 1
ATOM 1462 C C . ASP A 1 180 ? -14.382 -0.646 4.111 1.00 79.62 180 ASP A C 1
ATOM 1464 O O . ASP A 1 180 ? -14.606 -1.706 4.696 1.00 79.62 180 ASP A O 1
ATOM 1468 N N . SER A 1 181 ? -13.443 0.202 4.541 1.00 72.62 181 SER A N 1
ATOM 1469 C CA . SER A 1 181 ? -12.648 0.054 5.759 1.00 72.62 181 SER A CA 1
ATOM 1470 C C . SER A 1 181 ? -12.931 1.193 6.744 1.00 72.62 181 SER A C 1
ATOM 1472 O O . SER A 1 181 ? -13.287 2.300 6.349 1.00 72.62 181 SER A O 1
ATOM 1474 N N . PHE A 1 182 ? -12.727 0.944 8.040 1.00 79.19 182 PHE A N 1
ATOM 1475 C CA . PHE A 1 182 ? -12.574 2.005 9.038 1.00 79.19 182 PHE A CA 1
ATOM 1476 C C . PHE A 1 182 ? -11.174 1.917 9.661 1.00 79.19 182 PHE A C 1
ATOM 1478 O O . PHE A 1 182 ? -10.833 0.861 10.202 1.00 79.19 182 PHE A O 1
ATOM 1485 N N . PRO A 1 183 ? -10.373 2.994 9.631 1.00 87.56 183 PRO A N 1
ATOM 1486 C CA . PRO A 1 183 ? -10.556 4.219 8.836 1.00 87.56 183 PRO A CA 1
ATOM 1487 C C . PRO A 1 183 ? -10.565 3.946 7.319 1.00 87.56 183 PRO A C 1
ATOM 1489 O O . PRO A 1 183 ? -10.242 2.838 6.878 1.00 87.56 183 PRO A O 1
ATOM 1492 N N . TRP A 1 184 ? -10.948 4.944 6.516 1.00 91.56 184 TRP A N 1
ATOM 1493 C CA . TRP A 1 184 ? -10.839 4.849 5.057 1.00 91.56 184 TRP A CA 1
ATOM 1494 C C . TRP A 1 184 ? -9.373 4.688 4.660 1.00 91.56 184 TRP A C 1
ATOM 1496 O O . TRP A 1 184 ? -8.484 5.231 5.311 1.00 91.56 184 TRP A O 1
ATOM 1506 N N . CYS A 1 185 ? -9.110 3.942 3.594 1.00 93.00 185 CYS A N 1
ATOM 1507 C CA . CYS A 1 185 ? -7.757 3.740 3.093 1.00 93.00 185 CYS A CA 1
ATOM 1508 C C . CYS A 1 185 ? -7.562 4.533 1.808 1.00 93.00 185 CYS A C 1
ATOM 1510 O O . CYS A 1 185 ? -8.296 4.327 0.845 1.00 93.00 185 CYS A O 1
ATOM 1512 N N . LEU A 1 186 ? -6.583 5.430 1.786 1.00 94.19 186 LEU A N 1
ATOM 1513 C CA . LEU A 1 186 ? -6.159 6.117 0.575 1.00 94.19 186 LEU A CA 1
ATOM 1514 C C . LEU A 1 186 ? -4.867 5.480 0.084 1.00 94.19 186 LEU A C 1
ATOM 1516 O O . LEU A 1 186 ? -3.886 5.398 0.820 1.00 94.19 186 LEU A O 1
ATOM 1520 N N . VAL A 1 187 ? -4.868 5.048 -1.168 1.00 94.38 187 VAL A N 1
ATOM 1521 C CA . VAL A 1 187 ? -3.668 4.587 -1.857 1.00 94.38 187 VAL A CA 1
ATOM 1522 C C . VAL A 1 187 ? -3.389 5.564 -2.984 1.00 94.38 187 VAL A C 1
ATOM 1524 O O . VAL A 1 187 ? -4.263 5.815 -3.810 1.00 94.38 187 VAL A O 1
ATOM 1527 N N . SER A 1 188 ? -2.183 6.119 -3.001 1.00 93.50 188 SER A N 1
ATOM 1528 C CA . SER A 1 188 ? -1.729 7.046 -4.040 1.00 93.50 188 SER A CA 1
ATOM 1529 C C . SER A 1 188 ? -0.442 6.519 -4.664 1.00 93.50 188 SER A C 1
ATOM 1531 O O . SER A 1 188 ? 0.439 6.053 -3.942 1.00 93.50 188 SER A O 1
ATOM 1533 N N . ILE A 1 189 ? -0.330 6.584 -5.986 1.00 91.94 189 ILE A N 1
ATOM 1534 C CA . ILE A 1 189 ? 0.848 6.174 -6.754 1.00 91.94 189 ILE A CA 1
ATOM 1535 C C . ILE A 1 189 ? 1.389 7.382 -7.502 1.00 91.94 189 ILE A C 1
ATOM 1537 O O . ILE A 1 189 ? 0.627 8.123 -8.121 1.00 91.94 189 ILE A O 1
ATOM 1541 N N . PHE A 1 190 ? 2.701 7.574 -7.432 1.00 89.25 190 PHE A N 1
ATOM 1542 C CA . PHE A 1 190 ? 3.388 8.754 -7.938 1.00 89.25 190 PHE A CA 1
ATOM 1543 C C . PHE A 1 190 ? 4.603 8.388 -8.794 1.00 89.25 190 PHE A C 1
ATOM 1545 O O . PHE A 1 190 ? 5.135 7.287 -8.653 1.00 89.25 190 PHE A O 1
ATOM 1552 N N . GLU A 1 191 ? 5.042 9.354 -9.604 1.00 83.31 191 GLU A N 1
ATOM 1553 C CA . GLU A 1 191 ? 6.262 9.394 -10.432 1.00 83.31 191 GLU A CA 1
ATOM 1554 C C . GLU A 1 191 ? 7.100 10.654 -10.158 1.00 83.31 191 GLU A C 1
ATOM 1556 O O . GLU A 1 191 ? 6.500 11.750 -10.022 1.00 83.31 191 GLU A O 1
#

Radius of gyration: 17.69 Å; chains: 1; bounding box: 59×40×42 Å

Secondary structure (DSSP, 8-state):
-------SS-EEEEEEEEETTEEEEEEEEEE-TTSEEEEE---GGGG-BTTBS----EEEEETTTTEEEEEETTEEPPPEE---SSTT--SEEEEEEEEE-TTHHHHHT-B----SEEEEEEGGG---EEEEEEETTEEEEEEE--EEEEEEEE-TT-HHHHHHSS-TTS-EEEEEEE-SSSSEEEEEEE-